Protein 5UWY (pdb70)

Solvent-accessible surface area: 14659 Å² total

Nearest PDB structures (foldseek):
  5uwy-assembly1_A-2  TM=1.002E+00  e=1.665E-60  Streptococcus pyogenes
  4gcm-assembly1_A  TM=9.876E-01  e=3.162E-42  Staphylococcus aureus subsp. aureus MW2
  7aaw-assembly1_B  TM=9.821E-01  e=4.446E-42  Bacillus cereus ATCC 14579
  5mh4-assembly1_A  TM=6.590E-01  e=1.178E-45  Lactococcus cremoris
  5m5j-assembly1_A  TM=9.315E-01  e=5.777E-32  Giardia duodenalis

Radius of gyration: 21.53 Å; Cα contacts (8 Å, |Δi|>4): 691; chains: 1; bounding box: 37×63×55 Å

Structure (mmCIF, N/CA/C/O backbone):
data_5UWY
#
_entry.id   5UWY
#
_cell.length_a   62.669
_cell.length_b   126.447
_cell.length_c   129.598
_cell.angle_alpha   90.00
_cell.angle_beta   90.00
_cell.angle_gamma   90.00
#
_symmetry.space_group_name_H-M   'C 2 2 21'
#
loop_
_entity.id
_entity.type
_entity.pdbx_description
1 polymer 'Thioredoxin reductase'
2 non-polymer 'FLAVIN-ADENINE DINUCLEOTIDE'
3 non-polymer 'PHOSPHATE ION'
4 water water
#
loop_
_atom_site.group_PDB
_atom_site.id
_atom_site.type_symbol
_atom_site.label_atom_id
_atom_site.label_alt_id
_atom_site.label_comp_id
_atom_site.label_asym_id
_atom_site.label_entity_id
_atom_site.label_seq_id
_atom_site.pdbx_PDB_ins_code
_atom_site.Cartn_x
_atom_site.Cartn_y
_atom_site.Cartn_z
_atom_site.occupancy
_atom_site.B_iso_or_equiv
_atom_site.auth_seq_id
_atom_site.auth_comp_id
_atom_site.auth_asym_id
_atom_site.auth_atom_id
_atom_site.pdbx_PDB_model_num
ATOM 1 N N . SER A 1 1 ? 6.458 -7.445 35.322 1.00 71.70 -2 SER A N 1
ATOM 2 C CA . SER A 1 1 ? 6.361 -6.757 36.605 1.00 80.28 -2 SER A CA 1
ATOM 3 C C . SER A 1 1 ? 6.667 -5.274 36.446 1.00 73.08 -2 SER A C 1
ATOM 4 O O . SER A 1 1 ? 6.092 -4.434 37.137 1.00 67.75 -2 SER A O 1
ATOM 6 N N . ASN A 1 2 ? 7.592 -4.958 35.537 1.00 69.78 -1 ASN A N 1
ATOM 7 C CA . ASN A 1 2 ? 7.836 -3.561 35.195 1.00 61.78 -1 ASN A CA 1
ATOM 8 C C . ASN A 1 2 ? 6.602 -2.936 34.552 1.00 63.51 -1 ASN A C 1
ATOM 9 O O . ASN A 1 2 ? 6.273 -1.774 34.820 1.00 58.75 -1 ASN A O 1
ATOM 14 N N . ALA A 1 3 ? 5.906 -3.695 33.701 1.00 64.30 0 ALA A N 1
ATOM 15 C CA . ALA A 1 3 ? 4.678 -3.220 33.076 1.00 58.59 0 ALA A CA 1
ATOM 16 C C . ALA A 1 3 ? 3.509 -3.218 34.039 1.00 52.90 0 ALA A C 1
ATOM 17 O O . ALA A 1 3 ? 2.491 -2.570 33.765 1.00 61.25 0 ALA A O 1
ATOM 27 N N . TYR A 1 5 ? 3.293 -3.677 38.426 1.00 37.67 2 TYR A N 1
ATOM 28 C CA . TYR A 1 5 ? 3.897 -4.069 39.687 1.00 35.38 2 TYR A CA 1
ATOM 29 C C . TYR A 1 5 ? 2.891 -4.789 40.575 1.00 39.67 2 TYR A C 1
ATOM 30 O O . TYR A 1 5 ? 1.678 -4.580 40.481 1.00 42.31 2 TYR A O 1
ATOM 39 N N . ASP A 1 6 ? 3.414 -5.650 41.451 1.00 29.86 3 ASP A N 1
ATOM 40 C CA . ASP A 1 6 ? 2.590 -6.152 42.543 1.00 39.38 3 ASP A CA 1
ATOM 41 C C . ASP A 1 6 ? 2.185 -5.013 43.466 1.00 35.14 3 ASP A C 1
ATOM 42 O O . ASP A 1 6 ? 1.027 -4.926 43.890 1.00 25.20 3 ASP A O 1
ATOM 47 N N . THR A 1 7 ? 3.122 -4.117 43.773 1.00 27.55 4 THR A N 1
ATOM 48 C CA . THR A 1 7 ? 2.847 -3.005 44.671 1.00 30.77 4 THR A CA 1
ATOM 49 C C . THR A 1 7 ? 3.650 -1.782 44.269 1.00 36.01 4 THR A C 1
ATOM 50 O O . THR A 1 7 ? 4.870 -1.864 44.058 1.00 51.86 4 THR A O 1
ATOM 54 N N . LEU A 1 8 ? 2.972 -0.644 44.197 1.00 35.76 5 LEU A N 1
ATOM 55 C CA . LEU A 1 8 ? 3.662 0.635 44.150 1.00 45.58 5 LEU A CA 1
ATOM 56 C C . LEU A 1 8 ? 3.354 1.393 45.434 1.00 45.28 5 LEU A C 1
ATOM 57 O O . LEU A 1 8 ? 2.199 1.436 45.878 1.00 34.17 5 LEU A O 1
ATOM 62 N N . ILE A 1 9 ? 4.390 1.970 46.035 1.00 29.84 6 ILE A N 1
ATOM 63 C CA . ILE A 1 9 ? 4.276 2.712 47.283 1.00 31.05 6 ILE A CA 1
ATOM 64 C C . ILE A 1 9 ? 4.602 4.170 46.999 1.00 30.66 6 ILE A C 1
ATOM 65 O O . ILE A 1 9 ? 5.710 4.496 46.550 1.00 36.21 6 ILE A O 1
ATOM 70 N N . ILE A 1 10 ? 3.632 5.044 47.254 1.00 30.29 7 ILE A N 1
ATOM 71 C CA . ILE A 1 10 ? 3.793 6.478 47.049 1.00 43.45 7 ILE A CA 1
ATOM 72 C C . ILE A 1 10 ? 4.374 7.050 48.338 1.00 42.31 7 ILE A C 1
ATOM 73 O O . ILE A 1 10 ? 3.670 7.210 49.334 1.00 33.17 7 ILE A O 1
ATOM 78 N N . GLY A 1 11 ? 5.669 7.357 48.319 1.00 38.45 8 GLY A N 1
ATOM 79 C CA . GLY A 1 11 ? 6.318 7.932 49.480 1.00 40.26 8 GLY A CA 1
ATOM 80 C C . GLY A 1 11 ? 7.427 7.068 50.041 1.00 33.78 8 GLY A C 1
ATOM 81 O O . GLY A 1 11 ? 7.307 5.839 50.070 1.00 31.67 8 GLY A O 1
ATOM 82 N N . SER A 1 12 ? 8.508 7.699 50.498 1.00 35.20 9 SER A N 1
ATOM 83 C CA . SER A 1 12 ? 9.670 7.010 51.053 1.00 34.32 9 SER A CA 1
ATOM 84 C C . SER A 1 12 ? 10.007 7.549 52.439 1.00 35.87 9 SER A C 1
ATOM 85 O O . SER A 1 12 ? 11.121 8.000 52.712 1.00 46.98 9 SER A O 1
ATOM 88 N N . GLY A 1 13 ? 9.032 7.512 53.338 1.00 36.45 10 GLY A N 1
ATOM 89 C CA . GLY A 1 13 ? 9.287 7.745 54.738 1.00 31.96 10 GLY A CA 1
ATOM 90 C C . GLY A 1 13 ? 9.462 6.424 55.455 1.00 31.72 10 GLY A C 1
ATOM 91 O O . GLY A 1 13 ? 9.652 5.378 54.826 1.00 31.39 10 GLY A O 1
ATOM 92 N N . PRO A 1 14 ? 9.404 6.441 56.790 1.00 30.43 11 PRO A N 1
ATOM 93 C CA . PRO A 1 14 ? 9.465 5.167 57.530 1.00 29.65 11 PRO A CA 1
ATOM 94 C C . PRO A 1 14 ? 8.360 4.208 57.128 1.00 28.12 11 PRO A C 1
ATOM 95 O O . PRO A 1 14 ? 8.603 3.006 56.949 1.00 43.84 11 PRO A O 1
ATOM 99 N N . ALA A 1 15 ? 7.143 4.729 56.959 1.00 27.22 12 ALA A N 1
ATOM 100 C CA . ALA A 1 15 ? 6.004 3.894 56.600 1.00 26.73 12 ALA A CA 1
ATOM 101 C C . ALA A 1 15 ? 6.210 3.240 55.241 1.00 30.82 12 ALA A C 1
ATOM 102 O O . ALA A 1 15 ? 6.185 2.008 55.115 1.00 33.07 12 ALA A O 1
ATOM 104 N N . GLY A 1 16 ? 6.419 4.058 54.207 1.00 29.34 13 GLY A N 1
ATOM 105 C CA . GLY A 1 16 ? 6.587 3.514 52.870 1.00 28.51 13 GLY A CA 1
ATOM 106 C C . GLY A 1 16 ? 7.718 2.510 52.785 1.00 28.17 13 GLY A C 1
ATOM 107 O O . GLY A 1 16 ? 7.590 1.468 52.137 1.00 28.34 13 GLY A O 1
ATOM 116 N N . THR A 1 18 ? 8.987 0.658 55.240 1.00 27.89 15 THR A N 1
ATOM 117 C CA . THR A 1 18 ? 8.662 -0.580 55.942 1.00 27.05 15 THR A CA 1
ATOM 118 C C . THR A 1 18 ? 7.709 -1.440 55.120 1.00 28.03 15 THR A C 1
ATOM 119 O O . THR A 1 18 ? 7.889 -2.662 55.023 1.00 35.25 15 THR A O 1
ATOM 123 N N . ALA A 1 19 ? 6.696 -0.816 54.514 1.00 25.18 16 ALA A N 1
ATOM 124 C CA . ALA A 1 19 ? 5.810 -1.554 53.621 1.00 24.35 16 ALA A CA 1
ATOM 125 C C . ALA A 1 19 ? 6.584 -2.164 52.460 1.00 25.37 16 ALA A C 1
ATOM 126 O O . ALA A 1 19 ? 6.297 -3.289 52.037 1.00 28.66 16 ALA A O 1
ATOM 128 N N . ALA A 1 20 ? 7.574 -1.436 51.935 1.00 26.93 17 ALA A N 1
ATOM 129 C CA . ALA A 1 20 ? 8.402 -1.979 50.862 1.00 28.25 17 ALA A CA 1
ATOM 130 C C . ALA A 1 20 ? 9.235 -3.151 51.353 1.00 31.43 17 ALA A C 1
ATOM 131 O O . ALA A 1 20 ? 9.399 -4.148 50.640 1.00 45.28 17 ALA A O 1
ATOM 133 N N . LEU A 1 21 ? 9.772 -3.044 52.568 1.00 28.90 18 LEU A N 1
ATOM 134 C CA . LEU A 1 21 ? 10.559 -4.131 53.137 1.00 29.61 18 LEU A CA 1
ATOM 135 C C . LEU A 1 21 ? 9.728 -5.401 53.255 1.00 30.14 18 LEU A C 1
ATOM 136 O O . LEU A 1 21 ? 10.126 -6.466 52.770 1.00 34.36 18 LEU A O 1
ATOM 141 N N . TYR A 1 22 ? 8.557 -5.303 53.888 1.00 34.71 19 TYR A N 1
ATOM 142 C CA . TYR A 1 22 ? 7.736 -6.492 54.087 1.00 29.71 19 TYR A CA 1
ATOM 143 C C . TYR A 1 22 ? 7.222 -7.038 52.761 1.00 25.44 19 TYR A C 1
ATOM 144 O O . TYR A 1 22 ? 7.306 -8.244 52.503 1.00 43.21 19 TYR A O 1
ATOM 153 N N . ALA A 1 23 ? 6.692 -6.162 51.905 1.00 25.09 20 ALA A N 1
ATOM 154 C CA . ALA A 1 23 ? 6.111 -6.609 50.643 1.00 24.89 20 ALA A CA 1
ATOM 155 C C . ALA A 1 23 ? 7.155 -7.277 49.758 1.00 26.59 20 ALA A C 1
ATOM 156 O O . ALA A 1 23 ? 6.915 -8.351 49.196 1.00 27.99 20 ALA A O 1
ATOM 158 N N . ALA A 1 24 ? 8.326 -6.649 49.622 1.00 29.79 21 ALA A N 1
ATOM 159 C CA . ALA A 1 24 ? 9.377 -7.220 48.787 1.00 29.92 21 ALA A CA 1
ATOM 160 C C . ALA A 1 24 ? 9.927 -8.503 49.395 1.00 36.69 21 ALA A C 1
ATOM 161 O O . ALA A 1 24 ? 10.191 -9.473 48.675 1.00 45.72 21 ALA A O 1
ATOM 163 N N . ARG A 1 25 ? 10.104 -8.526 50.719 1.00 37.94 22 ARG A N 1
ATOM 164 C CA . ARG A 1 25 ? 10.586 -9.733 51.382 1.00 30.60 22 ARG A CA 1
ATOM 165 C C . ARG A 1 25 ? 9.670 -10.921 51.117 1.00 34.79 22 ARG A C 1
ATOM 166 O O . ARG A 1 25 ? 10.129 -12.068 51.119 1.00 43.68 22 ARG A O 1
ATOM 174 N N . SER A 1 26 ? 8.383 -10.668 50.882 1.00 30.36 23 SER A N 1
ATOM 175 C CA . SER A 1 26 ? 7.432 -11.709 50.517 1.00 34.46 23 SER A CA 1
ATOM 176 C C . SER A 1 26 ? 7.488 -12.066 49.035 1.00 41.83 23 SER A C 1
ATOM 177 O O . SER A 1 26 ? 6.568 -12.730 48.543 1.00 40.90 23 SER A O 1
ATOM 180 N N . ASN A 1 27 ? 8.533 -11.632 48.326 1.00 38.78 24 ASN A N 1
ATOM 181 C CA . ASN A 1 27 ? 8.761 -11.980 46.921 1.00 50.91 24 ASN A CA 1
ATOM 182 C C . ASN A 1 27 ? 7.662 -11.406 46.025 1.00 53.87 24 ASN A C 1
ATOM 183 O O . ASN A 1 27 ? 6.988 -12.121 45.278 1.00 54.73 24 ASN A O 1
ATOM 188 N N . LEU A 1 28 ? 7.497 -10.088 46.107 1.00 52.10 25 LEU A N 1
ATOM 189 C CA . LEU A 1 28 ? 6.546 -9.366 45.276 1.00 49.26 25 LEU A CA 1
ATOM 190 C C . LEU A 1 28 ? 7.251 -8.214 44.574 1.00 55.21 25 LEU A C 1
ATOM 191 O O . LEU A 1 28 ? 8.246 -7.674 45.071 1.00 63.10 25 LEU A O 1
ATOM 196 N N . SER A 1 29 ? 6.729 -7.848 43.405 1.00 43.83 26 SER A N 1
ATOM 197 C CA . SER A 1 29 ? 7.256 -6.719 42.643 1.00 43.23 26 SER A CA 1
ATOM 198 C C . SER A 1 29 ? 6.888 -5.422 43.353 1.00 41.04 26 SER A C 1
ATOM 199 O O . SER A 1 29 ? 5.708 -5.067 43.445 1.00 39.52 26 SER A O 1
ATOM 202 N N . VAL A 1 30 ? 7.892 -4.711 43.858 1.00 35.90 27 VAL A N 1
ATOM 203 C CA . VAL A 1 30 ? 7.680 -3.526 44.679 1.00 34.91 27 VAL A CA 1
ATOM 204 C C . VAL A 1 30 ? 8.478 -2.368 44.101 1.00 42.67 27 VAL A C 1
ATOM 205 O O . VAL A 1 30 ? 9.678 -2.505 43.823 1.00 56.71 27 VAL A O 1
ATOM 209 N N . ALA A 1 31 ? 7.820 -1.225 43.934 1.00 34.01 28 ALA A N 1
ATOM 210 C CA . ALA A 1 31 ? 8.547 -0.016 43.580 1.00 42.31 28 ALA A CA 1
ATOM 211 C C . ALA A 1 31 ? 8.025 1.144 44.409 1.00 43.81 28 ALA A C 1
ATOM 212 O O . ALA A 1 31 ? 6.825 1.233 44.680 1.00 45.66 28 ALA A O 1
ATOM 214 N N . ILE A 1 32 ? 8.935 2.022 44.823 1.00 40.02 29 ILE A N 1
ATOM 215 C CA . ILE A 1 32 ? 8.584 3.231 45.561 1.00 43.55 29 ILE A CA 1
ATOM 216 C C . ILE A 1 32 ? 8.734 4.421 44.627 1.00 40.47 29 ILE A C 1
ATOM 217 O O . ILE A 1 32 ? 9.807 4.623 44.049 1.00 44.22 29 ILE A O 1
ATOM 222 N N . ILE A 1 33 ? 7.675 5.216 44.478 1.00 37.67 30 ILE A N 1
ATOM 223 C CA . ILE A 1 33 ? 7.769 6.490 43.767 1.00 53.22 30 ILE A CA 1
ATOM 224 C C . ILE A 1 33 ? 8.035 7.569 44.806 1.00 47.05 30 ILE A C 1
ATOM 225 O O . ILE A 1 33 ? 7.185 7.843 45.662 1.00 48.68 30 ILE A O 1
ATOM 230 N N . GLU A 1 34 ? 9.210 8.196 44.735 1.00 42.36 31 GLU A N 1
ATOM 231 C CA . GLU A 1 34 ? 9.592 9.205 45.712 1.00 51.07 31 GLU A CA 1
ATOM 232 C C . GLU A 1 34 ? 10.033 10.492 45.037 1.00 58.21 31 GLU A C 1
ATOM 233 O O . GLU A 1 34 ? 10.880 10.477 44.137 1.00 55.44 31 GLU A O 1
ATOM 239 N N . GLN A 1 35 ? 9.475 11.604 45.507 1.00 68.28 32 GLN A N 1
ATOM 240 C CA . GLN A 1 35 ? 9.886 12.948 45.111 1.00 83.69 32 GLN A CA 1
ATOM 241 C C . GLN A 1 35 ? 11.014 13.371 46.053 1.00 87.75 32 GLN A C 1
ATOM 242 O O . GLN A 1 35 ? 10.789 13.862 47.163 1.00 91.96 32 GLN A O 1
ATOM 248 N N . GLY A 1 36 ? 12.253 13.139 45.626 1.00 85.06 33 GLY A N 1
ATOM 249 C CA . GLY A 1 36 ? 13.402 13.604 46.383 1.00 83.05 33 GLY A CA 1
ATOM 250 C C . GLY A 1 36 ? 14.075 12.574 47.268 1.00 73.93 33 GLY A C 1
ATOM 251 O O . GLY A 1 36 ? 14.133 11.387 46.934 1.00 85.90 33 GLY A O 1
ATOM 252 N N . ALA A 1 37 ? 14.582 13.031 48.416 1.00 59.70 34 ALA A N 1
ATOM 253 C CA . ALA A 1 37 ? 15.442 12.246 49.292 1.00 61.12 34 ALA A CA 1
ATOM 254 C C . ALA A 1 37 ? 14.637 11.187 50.045 1.00 58.02 34 ALA A C 1
ATOM 255 O O . ALA A 1 37 ? 13.557 11.479 50.569 1.00 51.82 34 ALA A O 1
ATOM 257 N N . PRO A 1 38 ? 15.147 9.957 50.122 1.00 64.12 35 PRO A N 1
ATOM 258 C CA . PRO A 1 38 ? 14.483 8.918 50.923 1.00 59.69 35 PRO A CA 1
ATOM 259 C C . PRO A 1 38 ? 14.587 9.245 52.406 1.00 61.08 35 PRO A C 1
ATOM 260 O O . PRO A 1 38 ? 15.685 9.381 52.948 1.00 66.40 35 PRO A O 1
ATOM 264 N N . GLY A 1 39 ? 13.436 9.381 53.058 1.00 46.32 36 GLY A N 1
ATOM 265 C CA . GLY A 1 39 ? 13.419 9.701 54.471 1.00 46.38 36 GLY A CA 1
ATOM 266 C C . GLY A 1 39 ? 12.254 10.576 54.885 1.00 46.44 36 GLY A C 1
ATOM 267 O O . GLY A 1 39 ? 11.795 10.503 56.030 1.00 56.90 36 GLY A O 1
ATOM 268 N N . GLY A 1 40 ? 11.772 11.412 53.968 1.00 38.19 37 GLY A N 1
ATOM 269 C CA . GLY A 1 40 ? 10.624 12.252 54.274 1.00 39.75 37 GLY A CA 1
ATOM 270 C C . GLY A 1 40 ? 10.945 13.282 55.340 1.00 48.92 37 GLY A C 1
ATOM 271 O O . GLY A 1 40 ? 12.043 13.849 55.385 1.00 61.69 37 GLY A O 1
ATOM 272 N N . GLN A 1 41 ? 9.972 13.520 56.226 1.00 42.62 38 GLN A N 1
ATOM 273 C CA . GLN A 1 41 ? 10.131 14.477 57.317 1.00 48.36 38 GLN A CA 1
ATOM 274 C C . GLN A 1 41 ? 11.305 14.151 58.228 1.00 48.50 38 GLN A C 1
ATOM 275 O O . GLN A 1 41 ? 11.649 14.974 59.085 1.00 62.71 38 GLN A O 1
ATOM 289 N N . ASN A 1 43 ? 14.487 13.731 57.432 1.00 54.34 40 ASN A N 1
ATOM 290 C CA . ASN A 1 43 ? 15.703 14.413 57.012 1.00 54.61 40 ASN A CA 1
ATOM 291 C C . ASN A 1 43 ? 15.782 15.812 57.611 1.00 53.76 40 ASN A C 1
ATOM 292 O O . ASN A 1 43 ? 16.782 16.513 57.434 1.00 66.06 40 ASN A O 1
ATOM 297 N N . ASN A 1 44 ? 14.738 16.221 58.331 1.00 49.24 41 ASN A N 1
ATOM 298 C CA . ASN A 1 44 ? 14.683 17.523 58.980 1.00 58.22 41 ASN A CA 1
ATOM 299 C C . ASN A 1 44 ? 14.861 17.438 60.491 1.00 65.97 41 ASN A C 1
ATOM 300 O O . ASN A 1 44 ? 14.775 18.465 61.172 1.00 85.39 41 ASN A O 1
ATOM 305 N N . THR A 1 45 ? 15.115 16.250 61.033 1.00 53.94 42 THR A N 1
ATOM 306 C CA . THR A 1 45 ? 15.193 16.045 62.474 1.00 55.35 42 THR A CA 1
ATOM 307 C C . THR A 1 45 ? 16.644 15.862 62.898 1.00 55.02 42 THR A C 1
ATOM 308 O O . THR A 1 45 ? 17.358 15.019 62.343 1.00 51.11 42 THR A O 1
ATOM 312 N N . PHE A 1 46 ? 17.068 16.649 63.887 1.00 53.61 43 PHE A N 1
ATOM 313 C CA . PHE A 1 46 ? 18.433 16.608 64.397 1.00 64.03 43 PHE A CA 1
ATOM 314 C C . PHE A 1 46 ? 18.739 15.263 65.042 1.00 68.14 43 PHE A C 1
ATOM 315 O O . PHE A 1 46 ? 19.580 14.507 64.546 1.00 64.86 43 PHE A O 1
ATOM 323 N N . ASP A 1 47 ? 18.059 14.959 66.145 1.00 69.42 44 ASP A N 1
ATOM 324 C CA . ASP A 1 47 ? 18.297 13.747 66.914 1.00 64.15 44 ASP A CA 1
ATOM 325 C C . ASP A 1 47 ? 16.971 13.057 67.204 1.00 61.76 44 ASP A C 1
ATOM 326 O O . ASP A 1 47 ? 15.944 13.711 67.408 1.00 68.09 44 ASP A O 1
ATOM 331 N N . ILE A 1 48 ? 17.000 11.726 67.213 1.00 42.90 45 ILE A N 1
ATOM 332 C CA . ILE A 1 48 ? 15.821 10.907 67.476 1.00 41.06 45 ILE A CA 1
ATOM 333 C C . ILE A 1 48 ? 16.181 9.892 68.551 1.00 46.71 45 ILE A C 1
ATOM 334 O O . ILE A 1 48 ? 17.090 9.076 68.358 1.00 54.34 45 ILE A O 1
ATOM 339 N N . GLU A 1 49 ? 15.462 9.929 69.676 1.00 41.48 46 GLU A N 1
ATOM 340 C CA . GLU A 1 49 ? 15.762 9.048 70.799 1.00 50.17 46 GLU A CA 1
ATOM 341 C C . GLU A 1 49 ? 14.548 8.241 71.247 1.00 51.61 46 GLU A C 1
ATOM 342 O O . GLU A 1 49 ? 14.549 7.704 72.359 1.00 57.21 46 GLU A O 1
ATOM 348 N N . ASN A 1 50 ? 13.512 8.140 70.413 1.00 48.37 47 ASN A N 1
ATOM 349 C CA . ASN A 1 50 ? 12.351 7.318 70.737 1.00 43.36 47 ASN A CA 1
ATOM 350 C C . ASN A 1 50 ? 12.063 6.274 69.664 1.00 36.67 47 ASN A C 1
ATOM 351 O O . ASN A 1 50 ? 10.925 5.810 69.545 1.00 48.24 47 ASN A O 1
ATOM 356 N N . TYR A 1 51 ? 13.069 5.896 68.876 1.00 37.11 48 TYR A N 1
ATOM 357 C CA . TYR A 1 51 ? 12.945 4.741 68.003 1.00 36.18 48 TYR A CA 1
ATOM 358 C C . TYR A 1 51 ? 13.638 3.558 68.654 1.00 37.43 48 TYR A C 1
ATOM 359 O O . TYR A 1 51 ? 14.865 3.599 68.843 1.00 40.19 48 TYR A O 1
ATOM 368 N N . PRO A 1 52 ? 12.908 2.502 69.014 1.00 36.87 49 PRO A N 1
ATOM 369 C CA . PRO A 1 52 ? 13.527 1.371 69.713 1.00 38.36 49 PRO A CA 1
ATOM 370 C C . PRO A 1 52 ? 14.654 0.750 68.903 1.00 39.18 49 PRO A C 1
ATOM 371 O O . PRO A 1 52 ? 14.629 0.727 67.670 1.00 38.13 49 PRO A O 1
ATOM 375 N N . GLY A 1 53 ? 15.655 0.246 69.618 1.00 41.31 50 GLY A N 1
ATOM 376 C CA . GLY A 1 53 ? 16.839 -0.304 68.998 1.00 56.74 50 GLY A CA 1
ATOM 377 C C . GLY A 1 53 ? 17.919 0.706 68.679 1.00 57.13 50 GLY A C 1
ATOM 378 O O . GLY A 1 53 ? 18.968 0.320 68.148 1.00 53.46 50 GLY A O 1
ATOM 379 N N . TYR A 1 54 ? 17.699 1.984 68.980 1.00 51.73 51 TYR A N 1
ATOM 380 C CA . TYR A 1 54 ? 18.679 3.033 68.712 1.00 45.81 51 TYR A CA 1
ATOM 381 C C . TYR A 1 54 ? 18.617 4.037 69.851 1.00 53.03 51 TYR A C 1
ATOM 382 O O . TYR A 1 54 ? 17.609 4.735 70.008 1.00 66.30 51 TYR A O 1
ATOM 391 N N . ASP A 1 55 ? 19.686 4.100 70.648 1.00 56.92 52 ASP A N 1
ATOM 392 C CA . ASP A 1 55 ? 19.741 5.054 71.750 1.00 60.25 52 ASP A CA 1
AT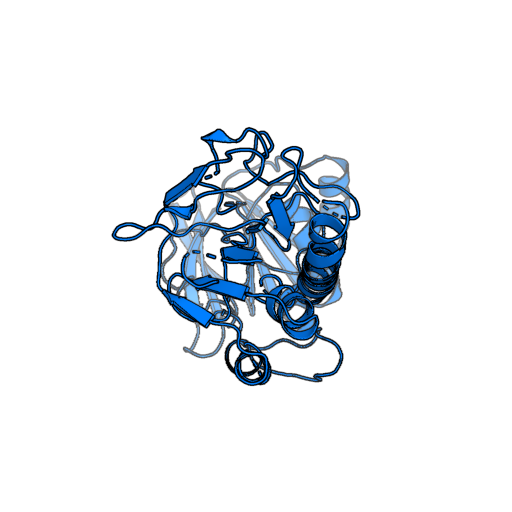OM 393 C C . ASP A 1 55 ? 19.597 6.481 71.234 1.00 54.81 52 ASP A C 1
ATOM 394 O O . ASP A 1 55 ? 18.712 7.229 71.663 1.00 56.18 52 ASP A O 1
ATOM 399 N N . HIS A 1 56 ? 20.464 6.873 70.306 1.00 58.13 53 HIS A N 1
ATOM 400 C CA . HIS A 1 56 ? 20.348 8.166 69.653 1.00 62.48 53 HIS A CA 1
ATOM 401 C C . HIS A 1 56 ? 20.855 8.030 68.227 1.00 57.74 53 HIS A C 1
ATOM 402 O O . HIS A 1 56 ? 21.814 7.301 67.967 1.00 58.63 53 HIS A O 1
ATOM 409 N N . ILE A 1 57 ? 20.193 8.730 67.308 1.00 54.60 54 ILE A N 1
ATOM 410 C CA . ILE A 1 57 ? 20.495 8.639 65.886 1.00 46.72 54 ILE A CA 1
ATOM 411 C C . ILE A 1 57 ? 19.836 9.831 65.210 1.00 51.99 54 ILE A C 1
ATOM 412 O O . ILE A 1 57 ? 18.825 10.354 65.689 1.00 53.77 54 ILE A O 1
ATOM 417 N N . SER A 1 58 ? 20.422 10.276 64.105 1.00 52.12 55 SER A N 1
ATOM 418 C CA . SER A 1 58 ? 19.898 11.419 63.374 1.00 55.65 55 SER A CA 1
ATOM 419 C C . SER A 1 58 ? 18.975 10.954 62.254 1.00 46.82 55 SER A C 1
ATOM 420 O O . SER A 1 58 ? 19.007 9.797 61.827 1.00 56.21 55 SER A O 1
ATOM 423 N N . GLY A 1 59 ? 18.142 11.880 61.786 1.00 43.97 56 GLY A N 1
ATOM 424 C CA . GLY A 1 59 ? 17.188 11.606 60.737 1.00 48.26 56 GLY A CA 1
ATOM 425 C C . GLY A 1 59 ? 17.788 10.967 59.498 1.00 55.06 56 GLY A C 1
ATOM 426 O O . GLY A 1 59 ? 17.359 9.893 59.065 1.00 53.20 56 GLY A O 1
ATOM 427 N N . PRO A 1 60 ? 18.782 11.623 58.889 1.00 52.43 57 PRO A N 1
ATOM 428 C CA . PRO A 1 60 ? 19.371 11.064 57.659 1.00 47.25 57 PRO A CA 1
ATOM 429 C C . PRO A 1 60 ? 20.002 9.690 57.825 1.00 48.94 57 PRO A C 1
ATOM 430 O O . PRO A 1 60 ? 19.785 8.818 56.972 1.00 52.73 57 PRO A O 1
ATOM 434 N N . GLU A 1 61 ? 20.783 9.459 58.885 1.00 47.78 58 GLU A N 1
ATOM 435 C CA . GLU A 1 61 ? 21.455 8.167 59.000 1.00 61.43 58 GLU A CA 1
ATOM 436 C C . GLU A 1 61 ? 20.473 7.047 59.320 1.00 62.23 58 GLU A C 1
ATOM 437 O O . GLU A 1 61 ? 20.697 5.897 58.922 1.00 71.46 58 GLU A O 1
ATOM 443 N N . LEU A 1 62 ? 19.382 7.355 60.023 1.00 57.62 59 LEU A N 1
ATOM 444 C CA . LEU A 1 62 ? 18.352 6.345 60.236 1.00 57.08 59 LEU A CA 1
ATOM 445 C C . LEU A 1 62 ? 17.565 6.092 58.956 1.00 55.41 59 LEU A C 1
ATOM 446 O O . LEU A 1 62 ? 17.192 4.949 58.665 1.00 59.30 59 LEU A O 1
ATOM 451 N N . ALA A 1 63 ? 17.309 7.148 58.180 1.00 40.95 60 ALA A N 1
ATOM 452 C CA . ALA A 1 63 ? 16.656 6.981 56.887 1.00 40.29 60 ALA A CA 1
ATOM 453 C C . ALA A 1 63 ? 17.472 6.078 55.972 1.00 55.35 60 ALA A C 1
ATOM 454 O O . ALA A 1 63 ? 16.921 5.193 55.305 1.00 58.45 60 ALA A O 1
ATOM 464 N N . LYS A 1 65 ? 19.809 3.911 56.991 1.00 44.52 62 LYS A N 1
ATOM 465 C CA . LYS A 1 65 ? 19.840 2.587 57.599 1.00 52.23 62 LYS A CA 1
ATOM 466 C C . LYS A 1 65 ? 18.535 1.833 57.384 1.00 50.26 62 LYS A C 1
ATOM 467 O O . LYS A 1 65 ? 18.515 0.603 57.503 1.00 48.60 62 LYS A O 1
ATOM 481 N N . TYR A 1 67 ? 16.862 2.414 54.390 1.00 44.41 64 TYR A N 1
ATOM 482 C CA . TYR A 1 67 ? 16.764 2.329 52.938 1.00 50.81 64 TYR A CA 1
ATOM 483 C C . TYR A 1 67 ? 17.671 1.230 52.387 1.00 53.45 64 TYR A C 1
ATOM 484 O O . TYR A 1 67 ? 17.258 0.457 51.518 1.00 48.63 64 TYR A O 1
ATOM 493 N N . GLU A 1 68 ? 18.926 1.184 52.836 1.00 50.69 65 GLU A N 1
ATOM 494 C CA . GLU A 1 68 ? 19.890 0.250 52.261 1.00 58.33 65 GLU A CA 1
ATOM 495 C C . GLU A 1 68 ? 19.451 -1.209 52.311 1.00 52.79 65 GLU A C 1
ATOM 496 O O . GLU A 1 68 ? 19.745 -1.934 51.347 1.00 58.05 65 GLU A O 1
ATOM 502 N N . PRO A 1 69 ? 18.771 -1.713 53.359 1.00 47.69 66 PRO A N 1
ATOM 503 C CA . PRO A 1 69 ? 18.318 -3.113 53.313 1.00 42.29 66 PRO A CA 1
ATOM 504 C C . PRO A 1 69 ? 17.260 -3.387 52.250 1.00 40.83 66 PRO A C 1
ATOM 505 O O . PRO A 1 69 ? 16.858 -4.540 52.066 1.00 50.44 66 PRO A O 1
ATOM 509 N N . LEU A 1 70 ? 16.798 -2.352 51.543 1.00 40.48 67 LEU A N 1
ATOM 510 C CA . LEU A 1 70 ? 15.783 -2.572 50.517 1.00 44.58 67 LEU A CA 1
ATOM 511 C C . LEU A 1 70 ? 16.392 -3.061 49.209 1.00 55.38 67 LEU A C 1
ATOM 512 O O . LEU A 1 70 ? 15.782 -3.881 48.512 1.00 60.57 67 LEU A O 1
ATOM 517 N N . GLU A 1 71 ? 17.581 -2.562 48.854 1.00 60.55 68 GLU A N 1
ATOM 518 C CA . GLU A 1 71 ? 18.230 -2.999 47.620 1.00 62.49 68 GLU A CA 1
ATOM 519 C C . GLU A 1 71 ? 18.437 -4.509 47.611 1.00 56.53 68 GLU A C 1
ATOM 520 O O . GLU A 1 71 ? 18.284 -5.160 46.571 1.00 47.17 68 GLU A O 1
ATOM 522 N N . LYS A 1 72 ? 18.770 -5.082 48.770 1.00 54.84 69 LYS A N 1
ATOM 523 C CA . LYS A 1 72 ? 18.900 -6.529 48.889 1.00 47.54 69 LYS A CA 1
ATOM 524 C C . LYS A 1 72 ? 17.623 -7.253 48.475 1.00 53.98 69 LYS A C 1
ATOM 525 O O . LYS A 1 72 ? 17.686 -8.367 47.943 1.00 56.90 69 LYS A O 1
ATOM 531 N N . PHE A 1 73 ? 16.460 -6.630 48.678 1.00 55.64 70 PHE A N 1
ATOM 532 C CA . PHE A 1 73 ? 15.171 -7.259 48.409 1.00 47.82 70 PHE A CA 1
ATOM 533 C C . PHE A 1 73 ? 14.524 -6.792 47.106 1.00 52.29 70 PHE A C 1
ATOM 534 O O . PHE A 1 73 ? 13.316 -6.984 46.922 1.00 58.11 70 PHE A O 1
ATOM 542 N N . ASN A 1 74 ? 15.292 -6.166 46.211 1.00 54.84 71 ASN A N 1
ATOM 543 C CA . ASN A 1 74 ? 14.829 -5.835 44.853 1.00 55.98 71 ASN A CA 1
ATOM 544 C C . ASN A 1 74 ? 13.734 -4.774 44.836 1.00 46.24 71 ASN A C 1
ATOM 545 O O . ASN A 1 74 ? 12.910 -4.734 43.919 1.00 40.14 71 ASN A O 1
ATOM 550 N N . VAL A 1 75 ? 13.728 -3.883 45.820 1.00 48.39 72 VAL A N 1
ATOM 551 C CA . VAL A 1 75 ? 12.803 -2.759 45.779 1.00 46.16 72 VAL A CA 1
ATOM 552 C C . VAL A 1 75 ? 13.296 -1.778 44.728 1.00 48.92 72 VAL A C 1
ATOM 553 O O . VAL A 1 75 ? 14.423 -1.279 44.812 1.00 46.51 72 VAL A O 1
ATOM 557 N N . GLU A 1 76 ? 12.473 -1.516 43.717 1.00 56.05 73 GLU A N 1
ATOM 558 C CA . GLU A 1 76 ? 12.900 -0.583 42.680 1.00 62.02 73 GLU A CA 1
ATOM 559 C C . GLU A 1 76 ? 12.492 0.836 43.068 1.00 59.12 73 GLU A C 1
ATOM 560 O O . GLU A 1 76 ? 11.325 1.094 43.389 1.00 59.32 73 GLU A O 1
ATOM 566 N N . ASN A 1 77 ? 13.466 1.750 43.077 1.00 57.61 74 ASN A N 1
ATOM 567 C CA . ASN A 1 77 ? 13.247 3.133 43.485 1.00 61.00 74 ASN A CA 1
ATOM 568 C C . ASN A 1 77 ? 13.080 3.997 42.239 1.00 73.26 74 ASN A C 1
ATOM 569 O O . ASN A 1 77 ? 13.955 4.019 41.360 1.00 78.01 74 ASN A O 1
ATOM 574 N N . ILE A 1 78 ? 11.960 4.710 42.175 1.00 68.39 75 ILE A N 1
ATOM 575 C CA . ILE A 1 78 ? 11.570 5.493 41.011 1.00 48.33 75 ILE A CA 1
ATOM 576 C C . ILE A 1 78 ? 11.331 6.925 41.460 1.00 56.34 75 ILE A C 1
ATOM 577 O O . ILE A 1 78 ? 10.499 7.171 42.342 1.00 57.51 75 ILE A O 1
ATOM 582 N N . TYR A 1 79 ? 12.064 7.865 40.869 1.00 59.73 76 TYR A N 1
ATOM 583 C CA . TYR A 1 79 ? 11.778 9.270 41.116 1.00 58.90 76 TYR A CA 1
ATOM 584 C C . TYR A 1 79 ? 10.502 9.678 40.395 1.00 59.02 76 TYR A C 1
ATOM 585 O O . TYR A 1 79 ? 10.270 9.303 39.242 1.00 63.23 76 TYR A O 1
ATOM 594 N N . GLY A 1 80 ? 9.681 10.464 41.082 1.00 57.79 77 GLY A N 1
ATOM 595 C CA . GLY A 1 80 ? 8.474 10.996 40.490 1.00 54.38 77 GLY A CA 1
ATOM 596 C C . GLY A 1 80 ? 7.625 11.753 41.487 1.00 58.94 77 GLY A C 1
ATOM 597 O O . GLY A 1 80 ? 7.734 11.535 42.696 1.00 62.23 77 GLY A O 1
ATOM 598 N N . ILE A 1 81 ? 6.783 12.656 40.996 1.00 54.84 78 ILE A N 1
ATOM 599 C CA . ILE A 1 81 ? 5.826 13.385 41.822 1.00 57.38 78 ILE A CA 1
ATOM 600 C C . ILE A 1 81 ? 4.432 12.997 41.341 1.00 51.63 78 ILE A C 1
ATOM 601 O O . ILE A 1 81 ? 4.001 13.416 40.257 1.00 56.93 78 ILE A O 1
ATOM 606 N N . VAL A 1 82 ? 3.735 12.191 42.142 1.00 57.00 79 VAL A N 1
ATOM 607 C CA . VAL A 1 82 ? 2.469 11.604 41.723 1.00 55.70 79 VAL A CA 1
ATOM 608 C C . VAL A 1 82 ? 1.400 12.687 41.675 1.00 50.93 79 VAL A C 1
ATOM 609 O O . VAL A 1 82 ? 1.174 13.408 42.655 1.00 44.44 79 VAL A O 1
ATOM 613 N N . GLN A 1 83 ? 0.742 12.812 40.525 1.00 46.96 80 GLN A N 1
ATOM 614 C CA . GLN A 1 83 ? -0.346 13.764 40.355 1.00 48.16 80 GLN A CA 1
ATOM 615 C C . GLN A 1 83 ? -1.719 13.129 40.490 1.00 46.30 80 GLN A C 1
ATOM 616 O O . GLN A 1 83 ? -2.654 13.798 40.941 1.00 49.01 80 GLN A O 1
ATOM 622 N N . LYS A 1 84 ? -1.865 11.859 40.119 1.00 44.94 81 LYS A N 1
ATOM 623 C CA . LYS A 1 84 ? -3.170 11.221 40.172 1.00 49.60 81 LYS A CA 1
ATOM 624 C C . LYS A 1 84 ? -2.971 9.714 40.290 1.00 57.86 81 LYS A C 1
ATOM 625 O O . LYS A 1 84 ? -2.027 9.152 39.725 1.00 68.64 81 LYS A O 1
ATOM 631 N N . ILE A 1 85 ? -3.853 9.069 41.054 1.00 53.26 82 ILE A N 1
ATOM 632 C CA . ILE A 1 85 ? -3.924 7.611 41.145 1.00 49.44 82 ILE A CA 1
ATOM 633 C C . ILE A 1 85 ? -5.358 7.22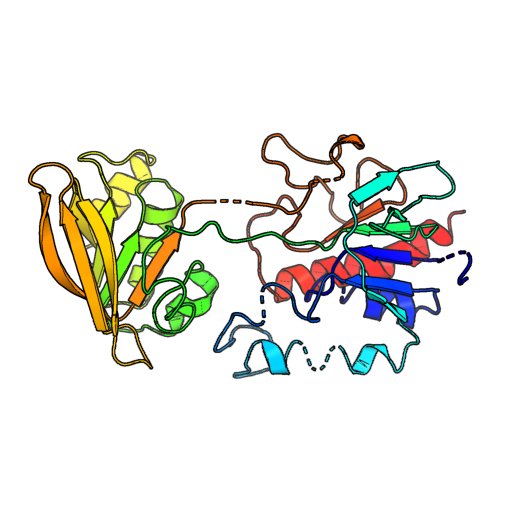0 40.820 1.00 49.20 82 ILE A C 1
ATOM 634 O O . ILE A 1 85 ? -6.283 7.626 41.530 1.00 54.19 82 ILE A O 1
ATOM 639 N N . GLU A 1 86 ? -5.557 6.456 39.752 1.00 49.37 83 GLU A N 1
ATOM 640 C CA . GLU A 1 86 ? -6.912 6.079 39.373 1.00 57.98 83 GLU A CA 1
ATOM 641 C C . GLU A 1 86 ? -7.108 4.574 39.461 1.00 51.40 83 GLU A C 1
ATOM 642 O O . GLU A 1 86 ? -6.183 3.788 39.237 1.00 50.15 83 GLU A O 1
ATOM 648 N N . ASN A 1 87 ? -8.335 4.189 39.791 1.00 51.46 84 ASN A N 1
ATOM 649 C CA . ASN A 1 87 ? -8.690 2.810 40.085 1.00 53.90 84 ASN A CA 1
ATOM 650 C C . ASN A 1 87 ? -9.413 2.191 38.894 1.00 52.99 84 ASN A C 1
ATOM 651 O O . ASN A 1 87 ? -10.239 2.842 38.244 1.00 61.10 84 ASN A O 1
ATOM 656 N N . PHE A 1 88 ? -9.090 0.927 38.607 1.00 42.72 85 PHE A N 1
ATOM 657 C CA . PHE A 1 88 ? -9.750 0.179 37.542 1.00 49.39 85 PHE A CA 1
ATOM 658 C C . PHE A 1 88 ? -10.205 -1.194 38.026 1.00 60.50 85 PHE A C 1
ATOM 659 O O . PHE A 1 88 ? -10.381 -2.105 37.211 1.00 70.10 85 PHE A O 1
ATOM 667 N N . GLY A 1 89 ? -10.384 -1.365 39.335 1.00 58.42 86 GLY A N 1
ATOM 668 C CA . GLY A 1 89 ? -10.779 -2.648 39.881 1.00 55.92 86 GLY A CA 1
ATOM 669 C C . GLY A 1 89 ? -9.626 -3.620 40.006 1.00 62.26 86 GLY A C 1
ATOM 670 O O . GLY A 1 89 ? -8.918 -3.626 41.017 1.00 68.40 86 GLY A O 1
ATOM 671 N N . ASP A 1 90 ? -9.425 -4.450 38.980 1.00 65.23 87 ASP A N 1
ATOM 672 C CA . ASP A 1 90 ? -8.321 -5.401 38.983 1.00 63.67 87 ASP A CA 1
ATOM 673 C C . ASP A 1 90 ? -6.956 -4.727 38.908 1.00 48.54 87 ASP A C 1
ATOM 674 O O . ASP A 1 90 ? -5.945 -5.401 39.131 1.00 47.67 87 ASP A O 1
ATOM 679 N N . TYR A 1 91 ? -6.893 -3.435 38.591 1.00 44.97 88 TYR A N 1
ATOM 680 C CA . TYR A 1 91 ? -5.607 -2.764 38.478 1.00 41.04 88 TYR A CA 1
ATOM 681 C C . TYR A 1 91 ? -5.782 -1.275 38.708 1.00 38.95 88 TYR A C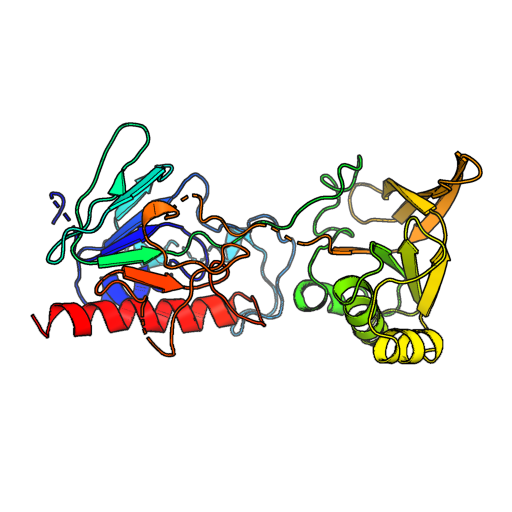 1
ATOM 682 O O . TYR A 1 91 ? -6.891 -0.747 38.640 1.00 39.42 88 TYR A O 1
ATOM 691 N N . LYS A 1 92 ? -4.669 -0.615 39.024 1.00 39.24 89 LYS A N 1
ATOM 692 C CA . LYS A 1 92 ? -4.653 0.815 39.293 1.00 42.32 89 LYS A CA 1
ATOM 693 C C . LYS A 1 92 ? -3.496 1.472 38.554 1.00 37.95 89 LYS A C 1
ATOM 694 O O . LYS A 1 92 ? -2.464 0.844 38.297 1.00 44.11 89 L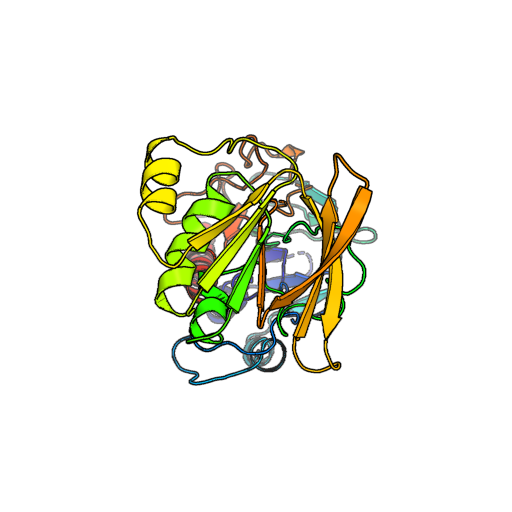YS A O 1
ATOM 700 N N A CYS A 1 93 ? -3.677 2.748 38.220 0.57 38.61 90 CYS A N 1
ATOM 701 N N B CYS A 1 93 ? -3.680 2.748 38.222 0.43 38.62 90 CYS A N 1
ATOM 702 C CA A CYS A 1 93 ? -2.672 3.537 37.523 0.57 43.59 90 CYS A CA 1
ATOM 703 C CA B CYS A 1 93 ? -2.683 3.546 37.524 0.43 43.57 90 CYS A CA 1
ATOM 704 C C A CYS A 1 93 ? -2.190 4.667 38.421 0.57 42.49 90 CYS A C 1
ATOM 705 C C B CYS A 1 93 ? -2.190 4.669 38.426 0.43 42.32 90 CYS A C 1
ATOM 706 O O A CYS A 1 93 ? -2.970 5.239 39.189 0.57 43.44 90 CYS A O 1
ATOM 707 O O B CYS A 1 93 ? -2.965 5.243 39.198 0.43 42.85 90 CYS A O 1
ATOM 712 N N . VAL A 1 94 ? -0.900 4.980 38.317 1.00 39.40 91 VAL A N 1
ATOM 713 C CA . VAL A 1 94 ? -0.262 6.047 39.076 1.00 39.74 91 VAL A CA 1
ATOM 714 C C . VAL A 1 94 ? 0.481 6.918 38.075 1.00 55.00 91 VAL A C 1
ATOM 715 O O . VAL A 1 94 ? 1.367 6.429 37.365 1.00 63.69 91 VAL A O 1
ATOM 719 N N . LEU A 1 95 ? 0.127 8.199 38.011 1.00 50.33 92 LEU A N 1
ATOM 720 C CA . LEU A 1 95 ? 0.622 9.086 36.964 1.00 54.84 92 LEU A CA 1
ATOM 721 C C . LEU A 1 95 ? 1.652 10.069 37.511 1.00 57.24 92 LEU A C 1
ATOM 722 O O . LEU A 1 95 ? 1.400 10.755 38.505 1.00 55.28 92 LEU A O 1
ATOM 727 N N . THR A 1 96 ? 2.805 10.130 36.846 1.00 69.45 93 THR A N 1
ATOM 728 C CA . THR A 1 96 ? 3.879 11.077 37.088 1.00 77.18 93 THR A CA 1
ATOM 729 C C . THR A 1 96 ? 3.594 12.363 36.306 1.00 86.96 93 THR A C 1
ATOM 730 O O . THR A 1 96 ? 2.567 12.501 35.635 1.00 81.49 93 THR A O 1
ATOM 734 N N . GLU A 1 97 ? 4.507 13.329 36.400 1.00 94.11 94 GLU A N 1
ATOM 735 C CA . GLU A 1 97 ? 4.482 14.482 35.511 1.00 92.02 94 GLU A CA 1
ATOM 736 C C . GLU A 1 97 ? 4.991 14.150 34.115 1.00 85.36 94 GLU A C 1
ATOM 737 O O . GLU A 1 97 ? 4.820 14.964 33.202 1.00 90.94 94 GLU A O 1
ATOM 739 N N . ASP A 1 98 ? 5.608 12.978 33.929 1.00 74.23 95 ASP A N 1
ATOM 740 C CA . ASP A 1 98 ? 6.116 12.575 32.625 1.00 77.00 95 ASP A CA 1
ATOM 741 C C . ASP A 1 98 ? 6.007 11.079 32.359 1.00 75.71 95 ASP A C 1
ATOM 742 O O . ASP A 1 98 ? 6.348 10.647 31.252 1.00 71.12 95 ASP A O 1
ATOM 744 N N . ALA A 1 99 ? 5.547 10.278 33.321 1.00 71.59 96 ALA A N 1
ATOM 745 C CA . ALA A 1 99 ? 5.436 8.833 33.158 1.00 72.94 96 ALA A CA 1
ATOM 746 C C . ALA A 1 99 ? 4.115 8.368 33.763 1.00 65.96 96 ALA A C 1
ATOM 747 O O . ALA A 1 99 ? 3.295 9.176 34.201 1.00 65.04 96 ALA A O 1
ATOM 749 N N . SER A 1 100 ? 3.897 7.052 33.769 1.00 55.10 97 SER A N 1
ATOM 750 C CA . SER A 1 100 ? 2.718 6.464 34.401 1.00 51.77 97 SER A CA 1
ATOM 751 C C . SER A 1 100 ? 2.896 4.956 34.542 1.00 56.85 97 SER A C 1
ATOM 752 O O . SER A 1 100 ? 3.282 4.279 33.586 1.00 54.76 97 SER A O 1
ATOM 755 N N . TYR A 1 101 ? 2.613 4.419 35.724 1.00 52.42 98 TYR A N 1
ATOM 756 C CA . TYR A 1 101 ? 2.889 3.028 36.050 1.00 52.29 98 TYR A CA 1
ATOM 757 C C . TYR A 1 101 ? 1.612 2.337 36.510 1.00 49.74 98 TYR A C 1
ATOM 758 O O . TYR A 1 101 ? 0.731 2.956 37.112 1.00 57.41 98 TYR A O 1
ATOM 767 N N . GLU A 1 102 ? 1.517 1.044 36.219 1.00 45.04 99 GLU A N 1
ATOM 768 C CA . GLU A 1 102 ? 0.370 0.235 36.610 1.00 43.10 99 GLU A CA 1
ATOM 769 C C . GLU A 1 102 ? 0.768 -0.719 37.725 1.00 35.90 99 GLU A C 1
ATOM 770 O O . GLU A 1 102 ? 1.884 -1.248 37.734 1.00 44.60 99 GLU A O 1
ATOM 775 N N . ALA A 1 103 ? -0.145 -0.932 38.669 1.00 33.47 100 ALA A N 1
ATOM 776 C CA . ALA A 1 103 ? 0.111 -1.866 39.755 1.00 31.31 100 ALA A CA 1
ATOM 777 C C . ALA A 1 103 ? -1.194 -2.506 40.186 1.00 36.26 100 ALA A C 1
ATOM 778 O O . ALA A 1 103 ? -2.280 -1.953 39.990 1.00 40.27 100 ALA A O 1
ATOM 780 N N . LYS A 1 104 ? -1.067 -3.687 40.787 1.00 27.81 101 LYS A N 1
ATOM 781 C CA . LYS A 1 104 ? -2.227 -4.353 41.360 1.00 35.90 101 LYS A CA 1
ATOM 782 C C . LYS A 1 104 ? -2.612 -3.750 42.705 1.00 38.99 101 LYS A C 1
ATOM 783 O O . LYS A 1 104 ? -3.788 -3.799 43.086 1.00 34.98 101 LYS A O 1
ATOM 789 N N . THR A 1 105 ? -1.646 -3.184 43.436 1.00 37.60 102 THR A N 1
ATOM 790 C CA . THR A 1 105 ? -1.913 -2.519 44.705 1.00 32.62 102 THR A CA 1
ATOM 791 C C . THR A 1 105 ? -1.128 -1.218 44.798 1.00 35.30 102 THR A C 1
ATOM 792 O O . THR A 1 105 ? 0.022 -1.126 44.344 1.00 39.45 102 THR A O 1
ATOM 796 N N . VAL A 1 106 ? -1.764 -0.224 45.411 1.00 34.02 103 VAL A N 1
ATOM 797 C CA . VAL A 1 106 ? -1.155 1.061 45.727 1.00 40.04 103 VAL A CA 1
ATOM 798 C C . VAL A 1 106 ? -1.156 1.218 47.242 1.00 24.14 103 VAL A C 1
ATOM 799 O O . VAL A 1 106 ? -2.191 1.022 47.888 1.00 22.99 103 VAL A O 1
ATOM 803 N N . ILE A 1 107 ? -0.000 1.551 47.808 1.00 26.89 104 ILE A N 1
ATOM 804 C CA . ILE A 1 107 ? 0.106 1.902 49.221 1.00 23.77 104 ILE A CA 1
ATOM 805 C C . ILE A 1 107 ? 0.483 3.374 49.300 1.00 25.46 104 ILE A C 1
ATOM 806 O O . ILE A 1 107 ? 1.537 3.781 48.798 1.00 38.58 104 ILE A O 1
ATOM 811 N N . ILE A 1 108 ? -0.378 4.171 49.921 1.00 25.40 105 ILE A N 1
ATOM 812 C CA . ILE A 1 108 ? -0.178 5.613 50.015 1.00 33.17 105 ILE A CA 1
ATOM 813 C C . ILE A 1 108 ? 0.568 5.914 51.309 1.00 40.54 105 ILE A C 1
ATOM 814 O O . ILE A 1 108 ? 0.063 5.652 52.406 1.00 24.55 105 ILE A O 1
ATOM 819 N N . ALA A 1 109 ? 1.776 6.460 51.177 1.00 30.83 106 ALA A N 1
ATOM 820 C CA . ALA A 1 109 ? 2.653 6.740 52.307 1.00 28.08 106 ALA A CA 1
ATOM 821 C C . ALA A 1 109 ? 3.270 8.121 52.155 1.00 28.57 106 ALA A C 1
ATOM 822 O O . ALA A 1 109 ? 4.450 8.335 52.451 1.00 34.28 106 ALA A O 1
ATOM 824 N N . THR A 1 110 ? 2.473 9.078 51.683 1.00 30.90 107 THR A N 1
ATOM 825 C CA . THR A 1 110 ? 2.966 10.418 51.396 1.00 37.29 107 THR A CA 1
ATOM 826 C C . THR A 1 110 ? 3.105 11.285 52.639 1.00 46.96 107 THR A C 1
ATOM 827 O O . THR A 1 110 ? 3.657 12.387 52.543 1.00 54.67 107 THR A O 1
ATOM 831 N N . GLY A 1 111 ? 2.616 10.826 53.788 1.00 43.20 108 GLY A N 1
ATOM 832 C CA . GLY A 1 111 ? 2.774 11.553 55.031 1.00 36.19 108 GLY A CA 1
ATOM 833 C C . GLY A 1 111 ? 2.062 12.892 55.016 1.00 41.29 108 GLY A C 1
ATOM 834 O O . GLY A 1 111 ? 1.080 13.108 54.296 1.00 51.28 108 GLY A O 1
ATOM 835 N N . ALA A 1 112 ? 2.572 13.813 55.831 1.00 41.24 109 ALA A N 1
ATOM 836 C CA . ALA A 1 112 ? 2.020 15.153 55.940 1.00 39.07 109 ALA A CA 1
ATOM 837 C C . ALA A 1 112 ? 3.166 16.155 55.983 1.00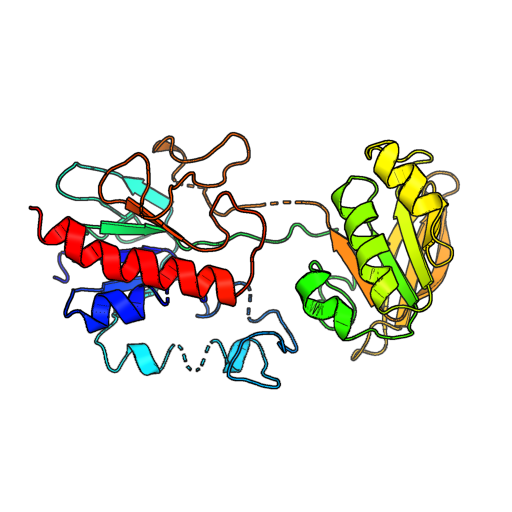 46.09 109 ALA A C 1
ATOM 838 O O . ALA A 1 112 ? 4.342 15.798 55.849 1.00 34.96 109 ALA A O 1
ATOM 840 N N . LYS A 1 113 ? 2.813 17.425 56.165 1.00 46.43 110 LYS A N 1
ATOM 841 C CA . LYS A 1 113 ? 3.795 18.492 56.294 1.00 49.02 110 LYS A CA 1
ATOM 842 C C . LYS A 1 113 ? 3.345 19.448 57.385 1.00 44.82 110 LYS A C 1
ATOM 843 O O . LYS A 1 113 ? 2.187 19.879 57.404 1.00 38.48 110 LYS A O 1
ATOM 845 N N . TYR A 1 114 ? 4.264 19.760 58.292 1.00 38.71 111 TYR A N 1
ATOM 846 C CA . TYR A 1 114 ? 4.003 20.726 59.347 1.00 41.12 111 TYR A CA 1
ATOM 847 C C . TYR A 1 114 ? 3.841 22.116 58.741 1.00 48.39 111 TYR A C 1
ATOM 848 O O . TYR A 1 114 ? 4.745 22.610 58.058 1.00 57.92 111 TYR A O 1
ATOM 857 N N . ARG A 1 115 ? 2.691 22.747 58.973 1.00 42.56 112 ARG A N 1
ATOM 858 C CA . ARG A 1 115 ? 2.535 24.134 58.558 1.00 43.31 112 ARG A CA 1
ATOM 859 C C . ARG A 1 115 ? 3.518 25.011 59.323 1.00 45.59 112 ARG A C 1
ATOM 860 O O . ARG A 1 115 ? 3.907 24.704 60.452 1.00 49.91 112 ARG A O 1
ATOM 868 N N . VAL A 1 116 ? 3.942 26.104 58.693 1.00 54.49 113 VAL A N 1
ATOM 869 C CA . VAL A 1 116 ? 4.986 26.956 59.240 1.00 51.53 113 VAL A CA 1
ATOM 870 C C . VAL A 1 116 ? 4.402 28.330 59.556 1.00 52.89 113 VAL A C 1
ATOM 871 O O . VAL A 1 116 ? 3.253 28.634 59.236 1.00 52.09 113 VAL A O 1
ATOM 875 N N . LEU A 1 117 ? 5.221 29.162 60.196 1.00 53.73 114 LEU A N 1
ATOM 876 C CA . LEU A 1 117 ? 4.786 30.469 60.671 1.00 47.69 114 LEU A CA 1
ATOM 877 C C . LEU A 1 117 ? 5.132 31.605 59.721 1.00 48.62 114 LEU A C 1
ATOM 878 O O . LEU A 1 117 ? 4.465 32.644 59.753 1.00 53.43 114 LEU A O 1
ATOM 883 N N . GLY A 1 118 ? 6.148 31.437 58.878 1.00 48.49 115 GLY A N 1
ATOM 884 C CA . GLY A 1 118 ? 6.586 32.505 58.002 1.00 53.70 115 GLY A CA 1
ATOM 885 C C . GLY A 1 118 ? 7.511 33.505 58.651 1.00 62.85 115 GLY A C 1
ATOM 886 O O . GLY A 1 118 ? 7.470 34.690 58.304 1.00 65.62 115 GLY A O 1
ATOM 887 N N . VAL A 1 119 ? 8.353 33.064 59.578 1.00 66.60 116 VAL A N 1
ATOM 888 C CA . VAL A 1 119 ? 9.179 33.956 60.385 1.00 51.05 116 VAL A CA 1
ATOM 889 C C . VAL A 1 119 ? 10.645 33.723 60.037 1.00 55.42 116 VAL A C 1
ATOM 890 O O . VAL A 1 119 ? 11.070 32.567 59.899 1.00 49.99 116 VAL A O 1
ATOM 894 N N . PRO A 1 120 ? 11.448 34.775 59.866 1.00 60.76 117 PRO A N 1
ATOM 895 C CA . PRO A 1 120 ? 12.877 34.569 59.594 1.00 55.78 117 PRO A CA 1
ATOM 896 C C . PRO A 1 120 ? 13.580 33.999 60.817 1.00 58.71 117 PRO A C 1
ATOM 897 O O . PRO A 1 120 ? 13.461 34.530 61.924 1.00 55.55 117 PRO A O 1
ATOM 901 N N . GLY A 1 121 ? 14.315 32.909 60.608 1.00 61.78 118 GLY A N 1
ATOM 902 C CA . GLY A 1 121 ? 14.982 32.198 61.673 1.00 55.77 118 GLY A CA 1
ATOM 903 C C . GLY A 1 121 ? 14.289 30.924 62.107 1.00 59.78 118 GLY A C 1
ATOM 904 O O . GLY A 1 121 ? 14.930 30.066 62.726 1.00 61.70 118 GLY A O 1
ATOM 905 N N . GLU A 1 122 ? 12.997 30.779 61.804 1.00 59.15 119 GLU A N 1
ATOM 906 C CA . GLU A 1 122 ? 12.298 29.540 62.127 1.00 54.03 119 GLU A CA 1
ATOM 907 C C . GLU A 1 122 ? 12.772 28.400 61.233 1.00 49.46 119 GLU A C 1
ATOM 908 O O . GLU A 1 122 ? 13.026 27.288 61.709 1.00 57.64 119 GLU A O 1
ATOM 914 N N . GLU A 1 123 ? 12.877 28.651 59.925 1.00 47.15 120 GLU A N 1
ATOM 915 C CA . GLU A 1 123 ? 13.520 27.679 59.047 1.00 46.63 120 GLU A CA 1
ATOM 916 C C . GLU A 1 123 ? 14.910 27.341 59.548 1.00 48.30 120 GLU A C 1
ATOM 917 O O . GLU A 1 123 ? 15.287 26.164 59.628 1.00 47.57 120 GLU A O 1
ATOM 923 N N . TYR A 1 124 ? 15.672 28.367 59.913 1.00 48.23 121 TYR A N 1
ATOM 924 C CA . TYR A 1 124 ? 17.079 28.176 60.228 1.00 52.38 121 TYR A CA 1
ATOM 925 C C . TYR A 1 124 ? 17.269 27.257 61.431 1.00 52.72 121 TYR A C 1
ATOM 926 O O . TYR A 1 124 ? 18.006 26.267 61.357 1.00 57.04 121 TYR A O 1
ATOM 935 N N . TYR A 1 125 ? 16.596 27.552 62.542 1.00 47.39 122 TYR A N 1
ATOM 936 C CA . TYR A 1 125 ? 16.788 26.808 63.779 1.00 47.04 122 TYR A CA 1
ATOM 937 C C . TYR A 1 125 ? 15.794 25.661 63.946 1.00 46.04 122 TYR A C 1
ATOM 938 O O . TYR A 1 125 ? 15.592 25.188 65.071 1.00 45.81 122 TYR A O 1
ATOM 947 N N . THR A 1 126 ? 15.180 25.201 62.857 1.00 47.58 123 THR A N 1
ATOM 948 C CA . THR A 1 126 ? 14.257 24.076 62.933 1.00 44.65 123 THR A CA 1
ATOM 949 C C . THR A 1 126 ? 14.989 22.832 63.421 1.00 62.46 123 THR A C 1
ATOM 950 O O . THR A 1 126 ? 16.061 22.489 62.912 1.00 64.50 123 THR A O 1
ATOM 954 N N . SER A 1 127 ? 14.410 22.169 64.425 1.00 65.21 124 SER A N 1
ATOM 955 C CA . SER A 1 127 ? 15.002 21.015 65.104 1.00 58.42 124 SER A CA 1
ATOM 956 C C . SER A 1 127 ? 16.335 21.357 65.765 1.00 59.17 124 SER A C 1
ATOM 957 O O . SER A 1 127 ? 17.164 20.473 66.003 1.00 48.24 124 SER A O 1
ATOM 960 N N . ARG A 1 128 ? 16.558 22.637 66.064 1.00 60.19 125 ARG A N 1
ATOM 961 C CA . ARG A 1 128 ? 17.711 23.095 66.831 1.00 58.31 125 ARG A CA 1
ATOM 962 C C . ARG A 1 128 ? 17.281 24.110 67.880 1.00 56.62 125 ARG A C 1
ATOM 963 O O . ARG A 1 128 ? 18.071 24.962 68.292 1.00 62.93 125 ARG A O 1
ATOM 971 N N . GLY A 1 129 ? 16.029 24.027 68.314 1.00 51.88 126 GLY A N 1
ATOM 972 C CA . GLY A 1 129 ? 15.435 25.030 69.171 1.00 46.38 126 GLY A CA 1
ATOM 973 C C . GLY A 1 129 ? 14.031 25.343 68.701 1.00 46.14 126 GLY A C 1
ATOM 974 O O . GLY A 1 129 ? 13.161 25.708 69.498 1.00 62.08 126 GLY A O 1
ATOM 975 N N . VAL A 1 130 ? 13.808 25.203 67.396 1.00 46.12 127 VAL A N 1
ATOM 976 C CA . VAL A 1 130 ? 12.477 25.259 66.805 1.00 48.15 127 VAL A CA 1
ATOM 977 C C . VAL A 1 130 ? 11.993 23.833 66.603 1.00 52.98 127 VAL A C 1
ATOM 978 O O . VAL A 1 130 ? 12.735 22.980 66.100 1.00 48.97 127 VAL A O 1
ATOM 982 N N . SER A 1 131 ? 10.752 23.569 66.994 1.00 52.73 128 SER A N 1
ATOM 983 C CA . SER A 1 131 ? 10.195 22.232 66.875 1.00 44.59 128 SER A CA 1
ATOM 984 C C . SER A 1 131 ? 8.692 22.343 66.692 1.00 43.15 128 SER A C 1
ATOM 985 O O . SER A 1 131 ? 8.057 23.265 67.206 1.00 44.52 128 SER A O 1
ATOM 988 N N . TYR A 1 132 ? 8.130 21.398 65.942 1.00 45.75 129 TYR A N 1
ATOM 989 C CA . TYR A 1 132 ? 6.689 21.318 65.751 1.00 45.97 129 TYR A CA 1
ATOM 990 C C . TYR A 1 132 ? 6.101 20.082 66.418 1.00 61.68 129 TYR A C 1
ATOM 991 O O . TYR A 1 132 ? 4.992 19.664 66.071 1.00 71.26 129 TYR A O 1
ATOM 1000 N N . CYS A 1 133 ? 6.821 19.495 67.378 1.00 53.97 130 CYS A N 1
ATOM 1001 C CA . CYS A 1 133 ? 6.458 18.188 67.920 1.00 45.94 130 CYS A CA 1
ATOM 1002 C C . CYS A 1 133 ? 6.974 18.092 69.353 1.00 41.68 130 CYS A C 1
ATOM 1003 O O . CYS A 1 133 ? 8.164 17.853 69.568 1.00 47.86 130 CYS A O 1
ATOM 1006 N N . ALA A 1 134 ? 6.068 18.250 70.321 1.00 41.90 131 ALA A N 1
ATOM 1007 C CA . ALA A 1 134 ? 6.465 18.179 71.723 1.00 42.27 131 ALA A CA 1
ATOM 1008 C C . ALA A 1 134 ? 6.791 16.749 72.140 1.00 41.93 131 ALA A C 1
ATOM 1009 O O . ALA A 1 134 ? 7.758 16.517 72.874 1.00 44.49 131 ALA A O 1
ATOM 1011 N N . VAL A 1 135 ? 5.988 15.778 71.694 1.00 41.48 132 VAL A N 1
ATOM 1012 C CA . VAL A 1 135 ? 6.287 14.369 71.934 1.00 42.18 132 VAL A CA 1
ATOM 1013 C C . VAL A 1 135 ? 7.639 13.994 71.349 1.00 41.11 132 VAL A C 1
ATOM 1014 O O . VAL A 1 135 ? 8.279 13.041 71.807 1.00 47.99 132 VAL A O 1
ATOM 1018 N N . CYS A 1 136 ? 8.106 14.755 70.363 1.00 47.40 133 CYS A N 1
ATOM 1019 C CA . CYS A 1 136 ? 9.295 14.424 69.591 1.00 48.74 133 CYS A CA 1
ATOM 1020 C C . CYS A 1 136 ? 10.580 14.896 70.269 1.00 48.21 133 CYS A C 1
ATOM 1021 O O . CYS A 1 136 ? 11.455 14.082 70.586 1.00 41.50 133 CYS A O 1
ATOM 1024 N N . ASP A 1 137 ? 10.707 16.205 70.499 1.00 41.81 134 ASP A N 1
ATOM 1025 C CA . ASP A 1 137 ? 11.927 16.780 71.052 1.00 42.31 134 ASP A CA 1
ATOM 1026 C C . ASP A 1 137 ? 11.724 17.426 72.418 1.00 42.83 134 ASP A C 1
ATOM 1027 O O . ASP A 1 137 ? 12.649 18.067 72.930 1.00 43.37 134 ASP A O 1
ATOM 1032 N N . GLY A 1 138 ? 10.548 17.268 73.028 1.00 42.76 135 GLY A N 1
ATOM 1033 C CA . GLY A 1 138 ? 10.298 17.899 74.314 1.00 43.36 135 GLY A CA 1
ATOM 1034 C C . GLY A 1 138 ? 11.235 17.434 75.413 1.00 43.73 135 GLY A C 1
ATOM 1035 O O . GLY A 1 138 ? 11.590 18.213 76.301 1.00 44.41 135 GLY A O 1
ATOM 1036 N N . ALA A 1 139 ? 11.654 16.172 75.367 1.00 45.79 136 ALA A N 1
ATOM 1037 C CA . ALA A 1 139 ? 12.551 15.608 76.368 1.00 43.77 136 ALA A CA 1
ATOM 1038 C C . ALA A 1 139 ? 13.994 16.086 76.226 1.00 55.22 136 ALA A C 1
ATOM 1039 O O . ALA A 1 139 ? 14.830 15.733 77.065 1.00 44.58 136 ALA A O 1
ATOM 1041 N N . PHE A 1 140 ? 14.311 16.866 75.189 1.00 57.51 137 PHE A N 1
ATOM 1042 C CA . PHE A 1 140 ? 15.656 17.403 75.023 1.00 44.53 137 PHE A CA 1
ATOM 1043 C C . PHE A 1 140 ? 15.862 18.698 75.793 1.00 57.41 137 PHE A C 1
ATOM 1044 O O . PHE A 1 140 ? 17.005 19.035 76.122 1.00 65.46 137 PHE A O 1
ATOM 1052 N N . PHE A 1 141 ? 14.788 19.419 76.088 1.00 52.08 138 PHE A N 1
ATOM 1053 C CA . PHE A 1 141 ? 14.859 20.766 76.655 1.00 56.68 138 PHE A CA 1
ATOM 1054 C C . PHE A 1 141 ? 14.486 20.758 78.133 1.00 56.75 138 PHE A C 1
ATOM 1055 O O . PHE A 1 141 ? 13.682 21.562 78.601 1.00 56.63 138 PHE A O 1
ATOM 1063 N N . ARG A 1 142 ? 15.074 19.827 78.878 1.00 55.42 139 ARG A N 1
ATOM 1064 C CA . ARG A 1 142 ? 14.775 19.689 80.297 1.00 56.71 139 ARG A CA 1
ATOM 1065 C C . ARG A 1 142 ? 15.308 20.883 81.080 1.00 62.80 139 ARG A C 1
ATOM 1066 O O . ARG A 1 142 ? 16.469 21.274 80.923 1.00 48.99 139 ARG A O 1
ATOM 1071 N N . ASP A 1 143 ? 14.448 21.463 81.922 1.00 77.15 140 ASP A N 1
ATOM 1072 C CA . ASP A 1 143 ? 14.827 22.533 82.850 1.00 81.02 140 ASP A CA 1
ATOM 1073 C C . ASP A 1 143 ? 15.301 23.785 82.116 1.00 73.14 140 ASP A C 1
ATOM 1074 O O . ASP A 1 143 ? 16.223 24.472 82.559 1.00 69.89 140 ASP A O 1
ATOM 1079 N N . GLN A 1 144 ? 14.660 24.094 80.992 1.00 74.44 141 GLN A N 1
ATOM 1080 C CA . GLN A 1 144 ? 14.943 25.304 80.235 1.00 65.44 141 GLN A CA 1
ATOM 1081 C C . GLN A 1 144 ? 13.650 26.086 80.054 1.00 57.63 141 GLN A C 1
ATOM 1082 O O . GLN A 1 144 ? 12.590 25.704 80.556 1.00 62.84 141 GLN A O 1
ATOM 1088 N N . ASP A 1 145 ? 13.733 27.198 79.334 1.00 53.45 142 ASP A N 1
ATOM 1089 C CA . ASP A 1 145 ? 12.563 28.016 79.057 1.00 62.24 142 ASP A CA 1
ATOM 1090 C C . ASP A 1 145 ? 12.140 27.835 77.607 1.00 64.86 142 ASP A C 1
ATOM 1091 O O . ASP A 1 145 ? 12.974 27.868 76.685 1.00 60.32 142 ASP A O 1
ATOM 1096 N N . LEU A 1 146 ? 10.839 27.634 77.423 1.00 65.64 143 LEU A N 1
ATOM 1097 C CA . LEU A 1 146 ? 10.259 27.253 76.151 1.00 49.37 143 LEU A CA 1
ATOM 1098 C C . LEU A 1 146 ? 9.124 28.207 75.812 1.00 49.86 143 LEU A C 1
ATOM 1099 O O . LEU A 1 146 ? 8.395 28.675 76.692 1.00 50.61 143 LEU A O 1
ATOM 1104 N N . LEU A 1 147 ? 8.991 28.492 74.522 1.00 54.17 144 LEU A N 1
ATOM 1105 C CA . LEU A 1 147 ? 7.937 29.342 73.989 1.00 60.08 144 LEU A CA 1
ATOM 1106 C C . LEU A 1 147 ? 7.028 28.490 73.116 1.00 58.82 144 LEU A C 1
ATOM 1107 O O . LEU A 1 147 ? 7.513 27.750 72.259 1.00 55.56 144 LEU A O 1
ATOM 1112 N N . VAL A 1 148 ? 5.721 28.580 73.339 1.00 48.98 145 VAL A N 1
ATOM 1113 C CA . VAL A 1 148 ? 4.733 27.835 72.566 1.00 48.09 145 VAL A CA 1
ATOM 1114 C C . VAL A 1 148 ? 3.910 28.833 71.767 1.00 48.63 145 VAL A C 1
ATOM 1115 O O . VAL A 1 148 ? 3.396 29.808 72.327 1.00 49.69 145 VAL A O 1
ATOM 1119 N N . VAL A 1 149 ? 3.785 28.604 70.464 1.00 49.03 146 VAL A N 1
ATOM 1120 C CA . VAL A 1 149 ? 3.045 29.520 69.600 1.00 48.53 146 VAL A CA 1
ATOM 1121 C C . VAL A 1 149 ? 1.677 28.926 69.289 1.00 53.92 146 VAL A C 1
ATOM 1122 O O . VAL A 1 149 ? 1.577 27.784 68.821 1.00 61.23 146 VAL A O 1
ATOM 1126 N N . GLY A 1 150 ? 0.628 29.697 69.543 1.00 48.86 147 GLY A N 1
ATOM 1127 C CA . GLY A 1 150 ? -0.734 29.288 69.261 1.00 48.60 147 GLY A CA 1
ATOM 1128 C C . GLY A 1 150 ? -1.669 29.588 70.418 1.00 49.37 147 GLY A C 1
ATOM 1129 O O . GLY A 1 150 ? -1.264 30.004 71.501 1.00 50.79 147 GLY A O 1
ATOM 1130 N N . GLY A 1 151 ? -2.953 29.351 70.158 1.00 53.07 148 GLY A N 1
ATOM 1131 C CA . GLY A 1 151 ? -3.982 29.601 71.149 1.00 50.10 148 GLY A CA 1
ATOM 1132 C C . GLY A 1 151 ? -5.154 28.641 71.086 1.00 49.53 148 GLY A C 1
ATOM 1133 O O . GLY A 1 151 ? -6.194 28.882 71.708 1.00 55.44 148 GLY A O 1
ATOM 1134 N N . GLY A 1 152 ? -5.004 27.552 70.337 1.00 48.34 149 GLY A N 1
ATOM 1135 C CA . GLY A 1 152 ? -6.019 26.523 70.261 1.00 47.78 149 GLY A CA 1
ATOM 1136 C C . GLY A 1 152 ? -5.773 25.408 71.260 1.00 52.56 149 GLY A C 1
ATOM 1137 O O . GLY A 1 152 ? -4.994 25.535 72.206 1.00 52.94 149 GLY A O 1
ATOM 1138 N N . ASP A 1 153 ? -6.467 24.289 71.038 1.00 54.56 150 ASP A N 1
ATOM 1139 C CA . ASP A 1 153 ? -6.258 23.118 71.884 1.00 53.45 150 ASP A CA 1
ATOM 1140 C C . ASP A 1 153 ? -4.827 22.609 71.769 1.00 52.83 150 ASP A C 1
ATOM 1141 O O . ASP A 1 153 ? -4.204 22.239 72.774 1.00 57.49 150 ASP A O 1
ATOM 1146 N N . SER A 1 154 ? -4.286 22.603 70.547 1.00 44.85 151 SER A N 1
ATOM 1147 C CA . SER A 1 154 ? -2.960 22.045 70.305 1.00 44.21 151 SER A CA 1
ATOM 1148 C C . SER A 1 154 ? -1.896 22.780 71.109 1.00 46.29 151 SER A C 1
ATOM 1149 O O . SER A 1 154 ? -1.065 22.157 71.781 1.00 54.38 151 SER A O 1
ATOM 1152 N N . ALA A 1 155 ? -1.912 24.113 71.055 1.00 46.56 152 ALA A N 1
ATOM 1153 C CA . ALA A 1 155 ? -0.888 24.897 71.737 1.00 46.08 152 ALA A CA 1
ATOM 1154 C C . ALA A 1 155 ? -0.968 24.715 73.247 1.00 46.53 152 ALA A C 1
ATOM 1155 O O . ALA A 1 155 ? 0.055 24.526 73.916 1.00 52.60 152 ALA A O 1
ATOM 1157 N N . VAL A 1 156 ? -2.180 24.765 73.803 1.00 46.98 153 VAL A N 1
ATOM 1158 C CA . VAL A 1 156 ? -2.335 24.663 75.252 1.00 51.51 153 VAL A CA 1
ATOM 1159 C C . VAL A 1 156 ? -1.895 23.288 75.737 1.00 53.66 153 VAL A C 1
ATOM 1160 O O . VAL A 1 156 ? -1.048 23.163 76.635 1.00 56.30 153 VAL A O 1
ATOM 1164 N N . GLU A 1 157 ? -2.456 22.231 75.141 1.00 45.97 154 GLU A N 1
ATOM 1165 C CA . GLU A 1 157 ? -2.142 20.884 75.604 1.00 49.14 154 GLU A CA 1
ATOM 1166 C C . GLU A 1 157 ? -0.670 20.554 75.395 1.00 46.04 154 GLU A C 1
ATOM 1167 O O . GLU A 1 157 ? -0.032 19.951 76.267 1.00 55.71 154 GLU A O 1
ATOM 1173 N N . GLU A 1 158 ? -0.108 20.949 74.250 1.00 47.36 155 GLU A N 1
ATOM 1174 C CA . GLU A 1 158 ? 1.318 20.731 74.031 1.00 53.26 155 GLU A CA 1
ATOM 1175 C C . GLU A 1 158 ? 2.157 21.526 75.027 1.00 51.32 155 GLU A C 1
ATOM 1176 O O . GLU A 1 158 ? 3.246 21.084 75.412 1.00 61.24 155 GLU A O 1
ATOM 1182 N N . ALA A 1 159 ? 1.653 22.674 75.485 1.00 53.04 156 ALA A N 1
ATOM 1183 C CA . ALA A 1 159 ? 2.379 23.456 76.481 1.00 50.04 156 ALA A CA 1
ATOM 1184 C C . ALA A 1 159 ? 2.409 22.743 77.828 1.00 56.09 156 ALA A C 1
ATOM 1185 O O . ALA A 1 159 ? 3.482 22.571 78.429 1.00 63.35 156 ALA A O 1
ATOM 1187 N N . ILE A 1 160 ? 1.244 22.313 78.327 1.00 55.82 157 ILE A N 1
ATOM 1188 C CA . ILE A 1 160 ? 1.273 21.665 79.635 1.00 56.18 157 ILE A CA 1
ATOM 1189 C C . ILE A 1 160 ? 1.955 20.305 79.551 1.00 50.23 157 ILE A C 1
ATOM 1190 O O . ILE A 1 160 ? 2.498 19.819 80.549 1.00 55.77 157 ILE A O 1
ATOM 1195 N N . TYR A 1 161 ? 1.972 19.677 78.374 1.00 45.54 158 TYR A N 1
ATOM 1196 C CA . TYR A 1 161 ? 2.838 18.514 78.203 1.00 44.87 158 TYR A CA 1
ATOM 1197 C C . TYR A 1 161 ? 4.302 18.916 78.316 1.00 57.12 158 TYR A C 1
ATOM 1198 O O . TYR A 1 161 ? 5.115 18.182 78.892 1.00 60.87 158 TYR A O 1
ATOM 1207 N N . LEU A 1 162 ? 4.654 20.087 77.781 1.00 55.80 159 LEU A N 1
ATOM 1208 C CA . LEU A 1 162 ? 6.025 20.567 77.878 1.00 45.63 159 LEU A CA 1
ATOM 1209 C C . LEU A 1 162 ? 6.416 20.933 79.304 1.00 52.94 159 LEU A C 1
ATOM 1210 O O . LEU A 1 162 ? 7.613 20.970 79.611 1.00 46.76 159 LEU A O 1
ATOM 1215 N N . THR A 1 163 ? 5.445 21.197 80.184 1.00 51.13 160 THR A N 1
ATOM 1216 C CA . THR A 1 163 ? 5.781 21.442 81.585 1.00 48.05 160 THR A CA 1
ATOM 1217 C C . THR A 1 163 ? 6.447 20.238 82.244 1.00 53.21 160 THR A C 1
ATOM 1218 O O . THR A 1 163 ? 7.047 20.386 83.315 1.00 66.41 160 THR A O 1
ATOM 1222 N N . GLN A 1 164 ? 6.357 19.053 81.634 1.00 50.75 161 GLN A N 1
ATOM 1223 C CA . GLN A 1 164 ? 6.983 17.861 82.193 1.00 46.74 161 GLN A CA 1
ATOM 1224 C C . GLN A 1 164 ? 8.502 17.873 82.079 1.00 52.28 161 GLN A C 1
ATOM 1225 O O . GLN A 1 164 ? 9.154 17.012 82.679 1.00 48.36 161 GLN A O 1
ATOM 1231 N N . PHE A 1 165 ? 9.074 18.807 81.329 1.00 56.37 162 PHE A N 1
ATOM 1232 C CA . PHE A 1 165 ? 10.523 18.918 81.200 1.00 46.86 162 PHE A CA 1
ATOM 1233 C C . PHE A 1 165 ? 11.038 20.314 81.505 1.00 51.54 162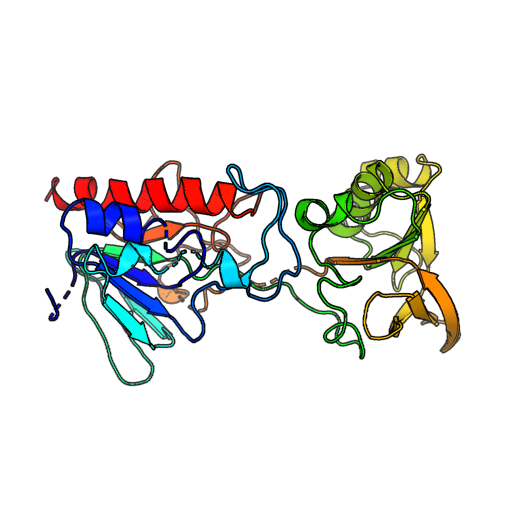 PHE A C 1
ATOM 1234 O O . PHE A 1 165 ? 12.053 20.452 82.191 1.00 53.65 162 PHE A O 1
ATOM 1242 N N . ALA A 1 166 ? 10.366 21.351 81.016 1.00 50.51 163 ALA A N 1
ATOM 1243 C CA . ALA A 1 166 ? 10.875 22.708 81.110 1.00 48.84 163 ALA A CA 1
ATOM 1244 C C . ALA A 1 166 ? 10.640 23.290 82.500 1.00 60.99 163 ALA A C 1
ATOM 1245 O O . ALA A 1 166 ? 9.780 22.836 83.261 1.00 68.35 163 ALA A O 1
ATOM 1247 N N . LYS A 1 167 ? 11.431 24.314 82.826 1.00 54.31 164 LYS A N 1
ATOM 1248 C CA . LYS A 1 167 ? 11.212 25.062 84.057 1.00 56.56 164 LYS A CA 1
ATOM 1249 C C . LYS A 1 167 ? 10.062 26.047 83.917 1.00 65.61 164 LYS A C 1
ATOM 1250 O O . LYS A 1 167 ? 9.337 26.292 84.887 1.00 72.20 164 LYS A O 1
ATOM 1252 N N . LYS A 1 168 ? 9.880 26.614 82.727 1.00 67.62 165 LYS A N 1
ATOM 1253 C CA . LYS A 1 168 ? 8.780 27.527 82.467 1.00 69.38 165 LYS A CA 1
ATOM 1254 C C . LYS A 1 168 ? 8.368 27.393 81.009 1.00 71.55 165 LYS A C 1
ATOM 1255 O O . LYS A 1 168 ? 9.201 27.139 80.134 1.00 66.94 165 LYS A O 1
ATOM 1257 N N . VAL A 1 169 ? 7.071 27.557 80.760 1.00 66.58 166 VAL A N 1
ATOM 1258 C CA . VAL A 1 169 ? 6.516 27.565 79.411 1.00 56.57 166 VAL A CA 1
ATOM 1259 C C . VAL A 1 169 ? 5.622 28.791 79.289 1.00 54.93 166 VAL A C 1
ATOM 1260 O O . VAL A 1 169 ? 4.652 28.931 80.041 1.00 57.76 166 VAL A O 1
ATOM 1264 N N . THR A 1 170 ? 5.960 29.685 78.369 1.00 54.71 167 THR A N 1
ATOM 1265 C CA . THR A 1 170 ? 5.130 30.834 78.047 1.00 58.66 167 THR A CA 1
ATOM 1266 C C . THR A 1 170 ? 4.575 30.626 76.649 1.00 56.52 167 THR A C 1
ATOM 1267 O O . THR A 1 170 ? 5.299 30.182 75.753 1.00 51.41 167 THR A O 1
ATOM 1271 N N . VAL A 1 171 ? 3.293 30.919 76.446 1.00 60.64 168 VAL A N 1
ATOM 1272 C CA . VAL A 1 171 ? 2.708 30.794 75.115 1.00 57.03 168 VAL A CA 1
ATOM 1273 C C . VAL A 1 171 ? 2.425 32.192 74.586 1.00 56.05 168 VAL A C 1
ATOM 1274 O O . VAL A 1 171 ? 1.974 33.071 75.330 1.00 54.56 168 VAL A O 1
ATOM 1278 N N . VAL A 1 172 ? 2.710 32.390 73.331 1.00 54.99 169 VAL A N 1
ATOM 1279 C CA . VAL A 1 172 ? 2.332 33.599 72.618 1.00 53.51 169 VAL A CA 1
ATOM 1280 C C . VAL A 1 172 ? 1.015 33.348 71.909 1.00 60.91 169 VAL A C 1
ATOM 1281 O O . VAL A 1 172 ? 0.709 32.226 71.497 1.00 59.22 169 VAL A O 1
ATOM 1285 N N . HIS A 1 173 ? 0.220 34.401 71.774 1.00 59.65 170 HIS A N 1
ATOM 1286 C CA . HIS A 1 173 ? -0.959 34.350 70.928 1.00 66.07 170 HIS A CA 1
ATOM 1287 C C . HIS A 1 173 ? -1.355 35.770 70.554 1.00 77.22 170 HIS A C 1
ATOM 1288 O O . HIS A 1 173 ? -1.242 36.689 71.366 1.00 87.10 170 HIS A O 1
ATOM 1295 N N . ARG A 1 174 ? -1.809 35.943 69.313 1.00 74.69 171 ARG A N 1
ATOM 1296 C CA . ARG A 1 174 ? -2.134 37.248 68.742 1.00 77.84 171 ARG A CA 1
ATOM 1297 C C . ARG A 1 174 ? -3.476 37.806 69.220 1.00 80.58 171 ARG A C 1
ATOM 1298 O O . ARG A 1 174 ? -4.021 38.709 68.571 1.00 95.16 171 ARG A O 1
ATOM 1306 N N . ARG A 1 175 ? -4.026 37.300 70.322 1.00 69.32 172 ARG A N 1
ATOM 1307 C CA . ARG A 1 175 ? -5.309 37.768 70.822 1.00 70.89 172 ARG A CA 1
ATOM 1308 C C . ARG A 1 175 ? -5.284 37.801 72.344 1.00 76.96 172 ARG A C 1
ATOM 1309 O O . ARG A 1 175 ? -4.342 37.328 72.983 1.00 68.62 172 ARG A O 1
ATOM 1317 N N . ASP A 1 176 ? -6.341 38.372 72.923 1.00 95.56 173 ASP A N 1
ATOM 1318 C CA . ASP A 1 176 ? -6.462 38.486 74.370 1.00 99.89 173 ASP A CA 1
ATOM 1319 C C . ASP A 1 176 ? -7.239 37.337 74.999 1.00 91.96 173 ASP A C 1
ATOM 1320 O O . ASP A 1 176 ? -7.291 37.249 76.231 1.00 95.84 173 ASP A O 1
ATOM 1325 N N . GLN A 1 177 ? -7.840 36.465 74.194 1.00 81.44 174 GLN A N 1
ATOM 1326 C CA . GLN A 1 177 ? -8.556 35.305 74.698 1.00 76.05 174 GLN A CA 1
ATOM 1327 C C . GLN A 1 177 ? -8.039 34.051 74.009 1.00 72.17 174 GLN A C 1
ATOM 1328 O O . GLN A 1 177 ? -7.494 34.101 72.903 1.00 81.23 174 GLN A O 1
ATOM 1334 N N . LEU A 1 178 ? -8.218 32.919 74.679 1.00 57.30 175 LEU A N 1
ATOM 1335 C CA . LEU A 1 178 ? -7.911 31.625 74.092 1.00 54.74 175 LEU A CA 1
ATOM 1336 C C . LEU A 1 178 ? -9.155 31.060 73.421 1.00 57.62 175 LEU A C 1
ATOM 1337 O O . LEU A 1 178 ? -10.274 31.241 73.910 1.00 68.01 175 LEU A O 1
ATOM 1342 N N . ARG A 1 179 ? -8.956 30.384 72.293 1.00 52.95 176 ARG A N 1
ATOM 1343 C CA . ARG A 1 179 ? -10.045 29.704 71.604 1.00 56.32 176 ARG A CA 1
ATOM 1344 C C . ARG A 1 179 ? -10.142 28.234 71.984 1.00 51.08 176 ARG A C 1
ATOM 1345 O O . ARG A 1 179 ? -10.923 27.497 71.375 1.00 60.28 176 ARG A O 1
ATOM 1353 N N . ALA A 1 180 ? -9.373 27.797 72.977 1.00 50.84 177 ALA A N 1
ATOM 1354 C CA . ALA A 1 180 ? -9.380 26.408 73.400 1.00 60.09 177 ALA A CA 1
ATOM 1355 C C . ALA A 1 180 ? -10.574 26.125 74.310 1.00 64.09 177 ALA A C 1
ATOM 1356 O O . ALA A 1 180 ? -11.321 27.023 74.707 1.00 63.39 177 ALA A O 1
ATOM 1358 N N . GLN A 1 181 ? -10.751 24.846 74.631 1.00 63.67 178 GLN A N 1
ATOM 1359 C CA . GLN A 1 181 ? -11.780 24.444 75.577 1.00 64.03 178 GLN A CA 1
ATOM 1360 C C . GLN A 1 181 ? -11.515 25.074 76.940 1.00 77.35 178 GLN A C 1
ATOM 1361 O O . GLN A 1 181 ? -10.366 25.274 77.345 1.00 87.88 178 GLN A O 1
ATOM 1367 N N . LYS A 1 182 ? -12.598 25.393 77.653 1.00 78.00 179 LYS A N 1
ATOM 1368 C CA . LYS A 1 182 ? -12.450 26.029 78.959 1.00 75.58 179 LYS A CA 1
ATOM 1369 C C . LYS A 1 182 ? -11.803 25.093 79.971 1.00 69.67 179 LYS A C 1
ATOM 1370 O O . LYS A 1 182 ? -11.176 25.558 80.930 1.00 69.73 179 LYS A O 1
ATOM 1372 N N . ILE A 1 183 ? -11.942 23.780 79.777 1.00 64.81 180 ILE A N 1
ATOM 1373 C CA . ILE A 1 183 ? -11.324 22.821 80.688 1.00 67.46 180 ILE A CA 1
ATOM 1374 C C . ILE A 1 183 ? -9.804 22.892 80.585 1.00 73.64 180 ILE A C 1
ATOM 1375 O O . ILE A 1 183 ? -9.095 22.921 81.600 1.00 74.38 180 ILE A O 1
ATOM 1380 N N . LEU A 1 184 ? -9.282 22.938 79.357 1.00 64.55 181 LEU A N 1
ATOM 1381 C CA . LEU A 1 184 ? -7.838 23.032 79.176 1.00 50.44 181 LEU A CA 1
ATOM 1382 C C . LEU A 1 184 ? -7.324 24.428 79.490 1.00 60.67 181 LEU A C 1
ATOM 1383 O O . LEU A 1 184 ? -6.176 24.579 79.923 1.00 71.12 181 LEU A O 1
ATOM 1388 N N . GLN A 1 185 ? -8.143 25.458 79.267 1.00 65.23 182 GLN A N 1
ATOM 1389 C CA . GLN A 1 185 ? -7.774 26.797 79.714 1.00 64.95 182 GLN A CA 1
ATOM 1390 C C . GLN A 1 185 ? -7.585 26.824 81.225 1.00 69.32 182 GLN A C 1
ATOM 1391 O O . GLN A 1 185 ? -6.554 27.286 81.726 1.00 73.67 182 GLN A O 1
ATOM 1397 N N . ASP A 1 186 ? -8.572 26.313 81.966 1.00 69.72 183 ASP A N 1
ATOM 1398 C CA . ASP A 1 186 ? -8.456 26.246 83.419 1.00 73.21 183 ASP A CA 1
ATOM 1399 C C . ASP A 1 186 ? -7.254 25.409 83.838 1.00 71.44 183 ASP A C 1
ATOM 1400 O O . ASP A 1 186 ? -6.519 25.782 84.761 1.00 75.78 183 ASP A O 1
ATOM 1405 N N . ARG A 1 187 ? -7.037 24.275 83.166 1.00 63.82 184 ARG A N 1
ATOM 1406 C CA . ARG A 1 187 ? -5.893 23.426 83.488 1.00 64.81 184 ARG A CA 1
ATOM 1407 C C . ARG A 1 187 ? -4.578 24.167 83.276 1.00 61.26 184 ARG A C 1
ATOM 1408 O O . ARG A 1 187 ? -3.622 23.985 84.041 1.00 55.10 184 ARG A O 1
ATOM 1416 N N . ALA A 1 188 ? -4.511 25.010 82.245 1.00 60.94 185 ALA A N 1
ATOM 1417 C CA . ALA A 1 188 ? -3.296 25.776 81.994 1.00 60.53 185 ALA A CA 1
ATOM 1418 C C . ALA A 1 188 ? -3.108 26.860 83.047 1.00 69.38 185 ALA A C 1
ATOM 1419 O O . ALA A 1 188 ? -2.047 26.952 83.672 1.00 80.46 185 ALA A O 1
ATOM 1421 N N . PHE A 1 189 ? -4.138 27.684 83.268 1.00 71.29 186 PHE A N 1
ATOM 1422 C CA . PHE A 1 189 ? -4.046 28.723 84.290 1.00 76.37 186 PHE A CA 1
ATOM 1423 C C . PHE A 1 189 ? -3.697 28.138 85.654 1.00 70.79 186 PHE A C 1
ATOM 1424 O O . PHE A 1 189 ? -3.088 28.823 86.485 1.00 71.58 186 PHE A O 1
ATOM 1432 N N . ALA A 1 190 ? -4.057 26.873 85.895 1.00 65.03 187 ALA A N 1
ATOM 1433 C CA . ALA A 1 190 ? -3.779 26.243 87.181 1.00 57.69 187 ALA A CA 1
ATOM 1434 C C . ALA A 1 190 ? -2.323 25.813 87.320 1.00 65.83 187 ALA A C 1
ATOM 1435 O O . ALA A 1 190 ? -1.791 25.809 88.436 1.00 68.66 187 ALA A O 1
ATOM 1437 N N . ASN A 1 191 ? -1.664 25.453 86.221 1.00 73.71 188 ASN A N 1
ATOM 1438 C CA . ASN A 1 191 ? -0.280 25.003 86.298 1.00 73.18 188 ASN A CA 1
ATOM 1439 C C . ASN A 1 191 ? 0.645 26.189 86.553 1.00 71.45 188 ASN A C 1
ATOM 1440 O O . ASN A 1 191 ? 0.514 27.246 85.931 1.00 64.63 188 ASN A O 1
ATOM 1445 N N . ASP A 1 192 ? 1.592 26.002 87.476 1.00 82.03 189 ASP A N 1
ATOM 1446 C CA . ASP A 1 192 ? 2.485 27.092 87.856 1.00 88.83 189 ASP A CA 1
ATOM 1447 C C . ASP A 1 192 ? 3.463 27.431 86.740 1.00 89.81 189 ASP A C 1
ATOM 1448 O O . ASP A 1 192 ? 3.779 28.606 86.520 1.00 99.15 189 ASP A O 1
ATOM 1453 N N . LYS A 1 193 ? 3.956 26.420 86.027 1.00 77.94 190 LYS A N 1
ATOM 1454 C CA . LYS A 1 193 ? 5.078 26.584 85.111 1.00 73.97 190 LYS A CA 1
ATOM 1455 C C . LYS A 1 193 ? 4.686 27.178 83.768 1.00 67.05 190 LYS A C 1
ATOM 1456 O O . LYS A 1 193 ? 5.545 27.291 82.888 1.00 67.71 190 LYS A O 1
ATOM 1462 N N . VAL A 1 194 ? 3.431 27.557 83.571 1.00 55.99 191 VAL A N 1
ATOM 1463 C CA . VAL A 1 194 ? 2.993 28.133 82.309 1.00 57.42 191 VAL A CA 1
ATOM 1464 C C . VAL A 1 194 ? 2.463 29.539 82.569 1.00 61.49 191 VAL A C 1
ATOM 1465 O O . VAL A 1 194 ? 1.694 29.763 83.513 1.00 63.03 191 VAL A O 1
ATOM 1469 N N . ASP A 1 195 ? 2.954 30.494 81.781 1.00 73.53 192 ASP A N 1
ATOM 1470 C CA . ASP A 1 195 ? 2.400 31.835 81.678 1.00 84.13 192 ASP A CA 1
ATOM 1471 C C . ASP A 1 195 ? 2.295 32.190 80.199 1.00 85.27 192 ASP A C 1
ATOM 1472 O O . ASP A 1 195 ? 2.820 31.489 79.325 1.00 83.01 192 ASP A O 1
ATOM 1477 N N . PHE A 1 196 ? 1.599 33.288 79.915 1.00 86.51 193 PHE A N 1
ATOM 1478 C CA . PHE A 1 196 ? 1.190 33.607 78.557 1.00 85.84 193 PHE A CA 1
ATOM 1479 C C . PHE A 1 196 ? 1.389 35.091 78.267 1.00 79.34 193 PHE A C 1
ATOM 1480 O O . PHE A 1 196 ? 1.366 35.936 79.167 1.00 83.75 193 PHE A O 1
ATOM 1488 N N . ILE A 1 197 ? 1.619 35.388 76.990 1.00 70.80 194 ILE A N 1
ATOM 1489 C CA . ILE A 1 197 ? 1.834 36.736 76.480 1.00 62.61 194 ILE A CA 1
ATOM 1490 C C . ILE A 1 197 ? 0.749 36.993 75.440 1.00 69.02 194 ILE A C 1
ATOM 1491 O O . ILE A 1 197 ? 0.758 36.382 74.363 1.00 83.82 194 ILE A O 1
ATOM 1496 N N . TRP A 1 198 ? -0.182 37.886 75.755 1.00 73.53 195 TRP A N 1
ATOM 1497 C CA . TRP A 1 198 ? -1.362 38.080 74.926 1.00 75.96 195 TRP A CA 1
ATOM 1498 C C . TRP A 1 198 ? -1.159 39.218 73.930 1.00 85.77 195 TRP A C 1
ATOM 1499 O O . TRP A 1 198 ? -0.331 40.113 74.126 1.00 84.17 195 TRP A O 1
ATOM 1510 N N . ASP A 1 199 ? -1.934 39.161 72.842 1.00 98.01 196 ASP A N 1
ATOM 1511 C CA . ASP A 1 199 ? -1.939 40.195 71.803 1.00 99.73 196 ASP A CA 1
ATOM 1512 C C . ASP A 1 199 ? -0.543 40.399 71.215 1.00 92.25 196 ASP A C 1
ATOM 1513 O O . ASP A 1 199 ? -0.080 41.527 71.032 1.00 92.71 196 ASP A O 1
ATOM 1518 N N . SER A 1 200 ? 0.129 39.290 70.910 1.00 82.04 197 SER A N 1
ATOM 1519 C CA . SER A 1 200 ? 1.505 39.341 70.441 1.00 64.89 197 SER A CA 1
ATOM 1520 C C . SER A 1 200 ? 1.733 38.284 69.370 1.00 57.63 197 SER A C 1
ATOM 1521 O O . SER A 1 200 ? 1.027 37.276 69.298 1.00 65.35 197 SER A O 1
ATOM 1524 N N . VAL A 1 201 ? 2.743 38.532 68.540 1.00 57.55 198 VAL A N 1
ATOM 1525 C CA . VAL A 1 201 ? 3.118 37.651 67.442 1.00 61.37 198 VAL A CA 1
ATOM 1526 C C . VAL A 1 201 ? 4.632 37.498 67.456 1.00 62.10 198 VAL A C 1
ATOM 1527 O O . VAL A 1 201 ? 5.357 38.459 67.738 1.00 75.01 198 VAL A O 1
ATOM 1531 N N . VAL A 1 202 ? 5.110 36.282 67.180 1.00 54.39 199 VAL A N 1
ATOM 1532 C CA . VAL A 1 202 ? 6.542 36.068 67.021 1.00 54.11 199 VAL A CA 1
ATOM 1533 C C . VAL A 1 202 ? 7.041 36.882 65.836 1.00 54.74 199 VAL A C 1
ATOM 1534 O O . VAL A 1 202 ? 6.521 36.770 64.718 1.00 54.36 199 VAL A O 1
ATOM 1538 N N . LYS A 1 203 ? 8.048 37.719 66.080 1.00 55.80 200 LYS A N 1
ATOM 1539 C CA . LYS A 1 203 ? 8.642 38.500 65.003 1.00 62.97 200 LYS A CA 1
ATOM 1540 C C . LYS A 1 203 ? 9.836 37.784 64.383 1.00 59.50 200 LYS A C 1
ATOM 1541 O O . LYS A 1 203 ? 9.888 37.617 63.159 1.00 55.25 200 LYS A O 1
ATOM 1543 N N . GLU A 1 204 ? 10.797 37.346 65.198 1.00 59.53 201 GLU A N 1
ATOM 1544 C CA . GLU A 1 204 ? 11.946 36.669 64.604 1.00 54.70 201 GLU A CA 1
ATOM 1545 C C . GLU A 1 204 ? 12.638 35.793 65.638 1.00 59.05 201 GLU A C 1
ATOM 1546 O O . GLU A 1 204 ? 12.722 36.160 66.807 1.00 60.24 201 GLU A O 1
ATOM 1548 N N . ILE A 1 205 ? 13.149 34.647 65.196 1.00 52.88 202 ILE A N 1
ATOM 1549 C CA . ILE A 1 205 ? 13.841 33.706 66.070 1.00 52.25 202 ILE A CA 1
ATOM 1550 C C . ILE A 1 205 ? 15.342 33.874 65.882 1.00 59.76 202 ILE A C 1
ATOM 1551 O O . ILE A 1 205 ? 15.836 33.893 64.748 1.00 69.25 202 ILE A O 1
ATOM 1556 N N . GLN A 1 206 ? 16.067 33.989 66.995 1.00 55.20 203 GLN A N 1
ATOM 1557 C CA . GLN A 1 206 ? 17.494 34.277 66.987 1.00 55.04 203 GLN A CA 1
ATOM 1558 C C . GLN A 1 206 ? 18.242 33.316 67.900 1.00 53.62 203 GLN A C 1
ATOM 1559 O O . GLN A 1 206 ? 17.729 32.886 68.939 1.00 60.95 203 GLN A O 1
ATOM 1565 N N . GLY A 1 207 ? 19.464 33.002 67.509 1.00 59.99 204 GLY A N 1
ATOM 1566 C CA . GLY A 1 207 ? 20.319 32.127 68.285 1.00 59.40 204 GLY A CA 1
ATOM 1567 C C . GLY A 1 207 ? 21.770 32.330 67.918 1.00 59.85 204 GLY A C 1
ATOM 1568 O O . GLY A 1 207 ? 22.166 33.398 67.431 1.00 60.93 204 GLY A O 1
ATOM 1569 N N . ASN A 1 208 ? 22.577 31.297 68.147 1.00 59.94 205 ASN A N 1
ATOM 1570 C CA . ASN A 1 208 ? 24.017 31.343 67.924 1.00 59.39 205 ASN A CA 1
ATOM 1571 C C . ASN A 1 208 ? 24.443 30.351 66.846 1.00 58.47 205 ASN A C 1
ATOM 1572 O O . ASN A 1 208 ? 25.527 29.772 66.920 1.00 58.19 205 ASN A O 1
ATOM 1577 N N . ASP A 1 209 ? 23.586 30.139 65.847 1.00 58.01 206 ASP A N 1
ATOM 1578 C CA . ASP A 1 209 ? 23.755 29.189 64.747 1.00 60.15 206 ASP A CA 1
ATOM 1579 C C . ASP A 1 209 ? 23.727 27.741 65.219 1.00 73.20 206 ASP A C 1
ATOM 1580 O O . ASP A 1 209 ? 23.728 26.830 64.383 1.00 76.89 206 ASP A O 1
ATOM 1585 N N . ILE A 1 210 ? 23.697 27.497 66.529 1.00 79.31 207 ILE A N 1
ATOM 1586 C CA . ILE A 1 210 ? 23.632 26.152 67.099 1.00 68.94 207 ILE A CA 1
ATOM 1587 C C . ILE A 1 210 ? 22.263 25.906 67.739 1.00 67.05 207 ILE A C 1
ATOM 1588 O O . ILE A 1 210 ? 21.513 25.034 67.308 1.00 66.94 207 ILE A O 1
ATOM 1593 N N . LYS A 1 211 ? 21.922 26.687 68.763 1.00 67.56 208 LYS A N 1
ATOM 1594 C CA . LYS A 1 211 ? 20.666 26.568 69.483 1.00 66.53 208 LYS A CA 1
ATOM 1595 C C . LYS A 1 211 ? 19.865 27.851 69.321 1.00 55.63 208 LYS A C 1
ATOM 1596 O O . LYS A 1 211 ? 20.384 28.885 68.887 1.00 58.64 208 LYS A O 1
ATOM 1600 N N . VAL A 1 212 ? 18.592 27.775 69.689 1.00 55.41 209 VAL A N 1
ATOM 1601 C CA . VAL A 1 212 ? 17.782 28.975 69.836 1.00 56.32 209 VAL A CA 1
ATOM 1602 C C . VAL A 1 212 ? 18.121 29.619 71.171 1.00 57.73 209 VAL A C 1
ATOM 1603 O O . VAL A 1 212 ? 18.127 28.953 72.214 1.00 66.85 209 VAL A O 1
ATOM 1607 N N . SER A 1 213 ? 18.432 30.912 71.141 1.00 58.36 210 SER A N 1
ATOM 1608 C CA . SER A 1 213 ? 18.761 31.644 72.353 1.00 59.33 210 SER A CA 1
ATOM 1609 C C . SER A 1 213 ? 17.725 32.686 72.735 1.00 64.45 210 SER A C 1
ATOM 1610 O O . SER A 1 213 ? 17.546 32.946 73.926 1.00 68.98 210 SER A O 1
ATOM 1613 N N . ASN A 1 214 ? 17.029 33.279 71.766 1.00 63.35 211 ASN A N 1
ATOM 1614 C CA . ASN A 1 214 ? 16.074 34.334 72.078 1.00 67.77 211 ASN A CA 1
ATOM 1615 C C . ASN A 1 214 ? 15.121 34.508 70.906 1.00 67.25 211 ASN A C 1
ATOM 1616 O O . ASN A 1 214 ? 15.379 34.037 69.797 1.00 66.82 211 ASN A O 1
ATOM 1621 N N . VAL A 1 215 ? 14.004 35.183 71.174 1.00 71.17 212 VAL A N 1
ATOM 1622 C CA . VAL A 1 215 ? 12.985 35.460 70.167 1.00 69.25 212 VAL A CA 1
ATOM 1623 C C . VAL A 1 215 ? 12.511 36.898 70.340 1.00 69.91 212 VAL A C 1
ATOM 1624 O O . VAL A 1 215 ? 12.282 37.358 71.466 1.00 76.51 212 VAL A O 1
ATOM 1628 N N . LEU A 1 216 ? 12.387 37.612 69.222 1.00 63.76 213 LEU A N 1
ATOM 1629 C CA . LEU A 1 216 ? 11.778 38.936 69.190 1.00 65.11 213 LEU A CA 1
ATOM 1630 C C . LEU A 1 216 ? 10.277 38.781 68.997 1.00 65.72 213 LEU A C 1
ATOM 1631 O O . LEU A 1 216 ? 9.834 38.204 67.988 1.00 72.75 213 LEU A O 1
ATOM 1636 N N . ILE A 1 217 ? 9.512 39.323 69.947 1.00 65.61 214 ILE A N 1
ATOM 1637 C CA . ILE A 1 217 ? 8.055 39.240 69.977 1.00 65.14 214 ILE A CA 1
ATOM 1638 C C . ILE A 1 217 ? 7.493 40.640 69.763 1.00 73.09 214 ILE A C 1
ATOM 1639 O O . ILE A 1 217 ? 7.848 41.581 70.487 1.00 84.75 214 ILE A O 1
ATOM 1644 N N . GLU A 1 218 ? 6.617 40.775 68.770 1.00 66.49 215 GLU A N 1
ATOM 1645 C CA . GLU A 1 218 ? 5.932 42.024 68.474 1.00 74.18 215 GLU A CA 1
ATOM 1646 C C . GLU A 1 218 ? 4.511 41.975 69.018 1.00 75.06 215 GLU A C 1
ATOM 1647 O O . GLU A 1 218 ? 3.861 40.926 68.988 1.00 70.76 215 GLU A O 1
ATOM 1653 N N . ASN A 1 219 ? 4.035 43.112 69.516 1.00 83.80 216 ASN A N 1
ATOM 1654 C CA . ASN A 1 219 ? 2.670 43.225 70.008 1.00 86.37 216 ASN A CA 1
ATOM 1655 C C . ASN A 1 219 ? 1.785 43.748 68.884 1.00 92.61 216 ASN A C 1
ATOM 1656 O O . ASN A 1 219 ? 2.104 44.761 68.257 1.00 93.24 216 ASN A O 1
ATOM 1661 N N . VAL A 1 220 ? 0.671 43.055 68.636 1.00 94.39 217 VAL A N 1
ATOM 1662 C CA . VAL A 1 220 ? -0.204 43.442 67.534 1.00 97.29 217 VAL A CA 1
ATOM 1663 C C . VAL A 1 220 ? -0.897 44.768 67.819 1.00 104.30 217 VAL A C 1
ATOM 1664 O O . VAL A 1 220 ? -1.210 45.522 66.891 1.00 104.43 217 VAL A O 1
ATOM 1668 N N . LYS A 1 221 ? -1.149 45.080 69.091 1.00 105.86 218 LYS A N 1
ATOM 1669 C CA . LYS A 1 221 ? -1.870 46.305 69.426 1.00 105.97 218 LYS A CA 1
ATOM 1670 C C . LYS A 1 221 ? -0.948 47.521 69.396 1.00 96.84 218 LYS A C 1
ATOM 1671 O O . LYS A 1 221 ? -1.211 48.495 68.683 1.00 93.46 218 LYS A O 1
ATOM 1673 N N . THR A 1 222 ? 0.142 47.483 70.167 1.00 88.40 219 THR A N 1
ATOM 1674 C CA . THR A 1 222 ? 1.047 48.627 70.217 1.00 86.01 219 THR A CA 1
ATOM 1675 C C . THR A 1 222 ? 1.949 48.685 68.990 1.00 92.52 219 THR A C 1
ATOM 1676 O O . THR A 1 222 ? 2.120 49.754 68.393 1.00 102.31 219 THR A O 1
ATOM 1680 N N . GLY A 1 223 ? 2.531 47.554 68.600 1.00 92.14 220 GLY A N 1
ATOM 1681 C CA . GLY A 1 223 ? 3.478 47.513 67.508 1.00 88.98 220 GLY A CA 1
ATOM 1682 C C . GLY A 1 223 ? 4.931 47.492 67.927 1.00 87.34 220 GLY A C 1
ATOM 1683 O O . GLY A 1 223 ? 5.806 47.397 67.057 1.00 89.95 220 GLY A O 1
ATOM 1684 N N . GLN A 1 224 ? 5.213 47.571 69.224 1.00 82.99 221 GLN A N 1
ATOM 1685 C CA . GLN A 1 224 ? 6.577 47.586 69.730 1.00 83.05 221 GLN A CA 1
ATOM 1686 C C . GLN A 1 224 ? 7.099 46.167 69.915 1.00 82.69 221 GLN A C 1
ATOM 1687 O O . GLN A 1 224 ? 6.357 45.250 70.277 1.00 75.95 221 GLN A O 1
ATOM 1689 N N . VAL A 1 225 ? 8.393 45.998 69.669 1.00 86.31 222 VAL A N 1
ATOM 1690 C CA . VAL A 1 225 ? 9.054 44.699 69.739 1.00 81.82 222 VAL A CA 1
ATOM 1691 C C . VAL A 1 225 ? 9.829 44.604 71.042 1.00 82.97 222 VAL A C 1
ATOM 1692 O O . VAL A 1 225 ? 10.503 45.558 71.449 1.00 91.18 222 VAL A O 1
ATOM 1696 N N . THR A 1 226 ? 9.745 43.450 71.698 1.00 75.45 223 THR A N 1
ATOM 1697 C CA . THR A 1 226 ? 10.561 43.173 72.869 1.00 82.44 223 THR A CA 1
ATOM 1698 C C . THR A 1 226 ? 11.145 41.769 72.736 1.00 79.25 223 THR A C 1
ATOM 1699 O O . THR A 1 226 ? 10.467 40.839 72.282 1.00 84.64 223 THR A O 1
ATOM 1703 N N . ASP A 1 227 ? 12.421 41.636 73.101 1.00 72.80 224 ASP A N 1
ATOM 1704 C CA . ASP A 1 227 ? 13.165 40.381 73.008 1.00 70.80 224 ASP A CA 1
ATOM 1705 C C . ASP A 1 227 ? 12.990 39.603 74.310 1.00 71.27 224 ASP A C 1
ATOM 1706 O O . ASP A 1 227 ? 12.958 40.184 75.396 1.00 72.09 224 ASP A O 1
ATOM 1711 N N . HIS A 1 228 ? 12.842 38.287 74.191 1.00 72.87 225 HIS A N 1
ATOM 1712 C CA . HIS A 1 228 ? 12.745 37.399 75.340 1.00 70.13 225 HIS A CA 1
ATOM 1713 C C . HIS A 1 228 ? 13.689 36.218 75.137 1.00 63.76 225 HIS A C 1
ATOM 1714 O O . HIS A 1 228 ? 13.945 35.795 74.007 1.00 63.06 225 HIS A O 1
ATOM 1721 N N . ALA A 1 229 ? 14.238 35.710 76.239 1.00 63.63 226 ALA A N 1
ATOM 1722 C CA . ALA A 1 229 ? 15.224 34.634 76.204 1.00 68.86 226 ALA A CA 1
ATOM 1723 C C . ALA A 1 229 ? 14.523 33.286 76.338 1.00 66.82 226 ALA A C 1
ATOM 1724 O O . ALA A 1 229 ? 13.848 33.025 77.343 1.00 61.31 226 ALA A O 1
ATOM 1726 N N . PHE A 1 230 ? 14.698 32.424 75.338 1.00 64.41 227 PHE A N 1
ATOM 1727 C CA . PHE A 1 230 ? 14.077 31.106 75.335 1.00 65.33 227 PHE A CA 1
ATOM 1728 C C . PHE A 1 230 ? 15.060 30.066 74.827 1.00 61.99 227 PHE A C 1
ATOM 1729 O O . PHE A 1 230 ? 15.709 30.265 73.796 1.00 65.65 227 PHE A O 1
ATOM 1737 N N . GLY A 1 231 ? 15.161 28.956 75.561 1.00 59.72 228 GLY A N 1
ATOM 1738 C CA . GLY A 1 231 ? 15.950 27.834 75.092 1.00 56.31 228 GLY A CA 1
ATOM 1739 C C . GLY A 1 231 ? 15.291 27.097 73.947 1.00 69.05 228 GLY A C 1
ATOM 1740 O O . GLY A 1 231 ? 15.980 26.540 73.087 1.00 54.75 228 GLY A O 1
ATOM 1741 N N . GLY A 1 232 ? 13.959 27.079 73.913 1.00 69.61 229 GLY A N 1
ATOM 1742 C CA . GLY A 1 232 ? 13.275 26.411 72.820 1.00 55.64 229 GLY A CA 1
ATOM 1743 C C . GLY A 1 232 ? 12.023 27.134 72.382 1.00 54.65 229 GLY A C 1
ATOM 1744 O O . GLY A 1 232 ? 11.450 27.942 73.119 1.00 55.42 229 GLY A O 1
ATOM 1745 N N . VAL A 1 233 ? 11.609 26.835 71.156 1.00 54.13 230 VAL A N 1
ATOM 1746 C CA . VAL A 1 233 ? 10.317 27.264 70.644 1.00 58.43 230 VAL A CA 1
ATOM 1747 C C . VAL A 1 233 ? 9.632 26.062 70.001 1.00 53.39 230 VAL A C 1
ATOM 1748 O O . VAL A 1 233 ? 10.273 25.272 69.292 1.00 52.43 230 VAL A O 1
ATOM 1752 N N . PHE A 1 234 ? 8.357 25.875 70.338 1.00 64.96 231 PHE A N 1
ATOM 1753 C CA . PHE A 1 234 ? 7.498 24.847 69.778 1.00 52.06 231 PHE A CA 1
ATOM 1754 C C . PHE A 1 234 ? 6.266 25.513 69.181 1.00 52.36 231 PHE A C 1
ATOM 1755 O O . PHE A 1 234 ? 5.574 26.291 69.853 1.00 53.04 231 PHE A O 1
ATOM 1763 N N . ILE A 1 235 ? 6.047 25.250 67.898 1.00 51.92 232 ILE A N 1
ATOM 1764 C CA . ILE A 1 235 ? 4.987 25.857 67.114 1.00 52.18 232 ILE A CA 1
ATOM 1765 C C . ILE A 1 235 ? 4.092 24.751 66.599 1.00 65.02 232 ILE A C 1
ATOM 1766 O O . ILE A 1 235 ? 4.568 23.767 66.019 1.00 70.97 232 ILE A O 1
ATOM 1771 N N . TYR A 1 236 ? 2.800 24.913 66.816 1.00 67.52 233 TYR A N 1
ATOM 1772 C CA . TYR A 1 236 ? 1.800 24.095 66.151 1.00 76.15 233 TYR A CA 1
ATOM 1773 C C . TYR A 1 236 ? 0.747 25.004 65.542 1.00 78.46 233 TYR A C 1
ATOM 1774 O O . TYR A 1 236 ? 0.053 25.723 66.266 1.00 75.75 233 TYR A O 1
ATOM 1783 N N . VAL A 1 237 ? 0.650 24.995 64.213 1.00 75.95 234 VAL A N 1
ATOM 1784 C CA . VAL A 1 237 ? -0.326 25.798 63.497 1.00 71.66 234 VAL A CA 1
ATOM 1785 C C . VAL A 1 237 ? -1.269 24.960 62.656 1.00 65.00 234 VAL A C 1
ATOM 1786 O O . VAL A 1 237 ? -2.038 25.513 61.877 1.00 70.73 234 VAL A O 1
ATOM 1790 N N . GLY A 1 238 ? -1.245 23.641 62.806 1.00 59.66 235 GLY A N 1
ATOM 1791 C CA . GLY A 1 238 ? -1.912 22.726 61.909 1.00 54.45 235 GLY A CA 1
ATOM 1792 C C . GLY A 1 238 ? -0.919 21.949 61.059 1.00 52.23 235 GLY A C 1
ATOM 1793 O O . GLY A 1 238 ? 0.282 22.220 61.044 1.00 57.76 235 GLY A O 1
ATOM 1802 N N . ASN A 1 240 ? -0.693 19.761 56.987 1.00 60.89 237 ASN A N 1
ATOM 1803 C CA . ASN A 1 240 ? -1.252 19.524 55.664 1.00 67.75 237 ASN A CA 1
ATOM 1804 C C . ASN A 1 240 ? -0.936 18.104 55.214 1.00 65.31 237 ASN A C 1
ATOM 1805 O O . ASN A 1 240 ? 0.224 17.795 54.905 1.00 68.65 237 ASN A O 1
ATOM 1810 N N . PRO A 1 241 ? -1.914 17.201 55.192 1.00 49.35 238 PRO A N 1
ATOM 1811 C CA . PRO A 1 241 ? -1.681 15.887 54.585 1.00 45.54 238 PRO A CA 1
ATOM 1812 C C . PRO A 1 241 ? -1.471 16.029 53.089 1.00 45.72 238 PRO A C 1
ATOM 1813 O O . PRO A 1 241 ? -2.115 16.847 52.428 1.00 46.34 238 PRO A O 1
ATOM 1817 N N . VAL A 1 242 ? -0.542 15.238 52.558 1.00 45.41 239 VAL A N 1
ATOM 1818 C CA . VAL A 1 242 ? -0.254 15.249 51.126 1.00 45.60 239 VAL A CA 1
ATOM 1819 C C . VAL A 1 242 ? -1.254 14.295 50.480 1.00 45.26 239 VAL A C 1
ATOM 1820 O O . VAL A 1 242 ? -0.999 13.101 50.322 1.00 44.80 239 VAL A O 1
ATOM 1824 N N . THR A 1 243 ? -2.415 14.833 50.102 1.00 45.56 240 THR A N 1
ATOM 1825 C CA . THR A 1 243 ? -3.474 14.033 49.497 1.00 56.19 240 THR A CA 1
ATOM 1826 C C . THR A 1 243 ? -4.059 14.722 48.270 1.00 61.96 240 THR A C 1
ATOM 1827 O O . THR A 1 243 ? -5.225 14.506 47.926 1.00 66.86 240 THR A O 1
ATOM 1831 N N . GLY A 1 244 ? -3.262 15.554 47.598 1.00 51.22 241 GLY A N 1
ATOM 1832 C CA . GLY A 1 244 ? -3.735 16.181 46.379 1.00 50.77 241 GLY A CA 1
ATOM 1833 C C . GLY A 1 244 ? -3.954 15.195 45.251 1.00 51.35 241 GLY A C 1
ATOM 1834 O O . GLY A 1 244 ? -4.791 15.426 44.374 1.00 57.48 241 GLY A O 1
ATOM 1843 N N . VAL A 1 246 ? -5.190 12.188 45.395 1.00 39.29 243 VAL A N 1
ATOM 1844 C CA . VAL A 1 246 ? -6.257 11.225 45.655 1.00 37.59 243 VAL A CA 1
ATOM 1845 C C . VAL A 1 246 ? -7.566 11.953 45.928 1.00 53.98 243 VAL A C 1
ATOM 1846 O O . VAL A 1 246 ? -8.472 11.402 46.563 1.00 49.47 243 VAL A O 1
ATOM 1850 N N . LYS A 1 247 ? -7.674 13.196 45.451 1.00 58.59 244 LYS A N 1
ATOM 1851 C CA . LYS A 1 247 ? -8.915 13.943 45.627 1.00 53.43 244 LYS A CA 1
ATOM 1852 C C . LYS A 1 247 ? -10.079 13.262 44.920 1.00 52.60 244 LYS A C 1
ATOM 1853 O O . LYS A 1 247 ? -11.218 13.323 45.398 1.00 49.05 244 LYS A O 1
ATOM 1855 N N . ASP A 1 248 ? -9.808 12.593 43.797 1.00 63.57 245 ASP A N 1
ATOM 1856 C CA . ASP A 1 248 ? -10.850 11.984 42.979 1.00 74.75 245 ASP A CA 1
ATOM 1857 C C . ASP A 1 248 ? -11.460 10.741 43.613 1.00 69.22 245 ASP A C 1
ATOM 1858 O O . ASP A 1 248 ? -12.515 10.291 43.154 1.00 67.11 245 ASP A O 1
ATOM 1863 N N . LEU A 1 249 ? -10.839 10.187 44.652 1.00 63.35 246 LEU A N 1
ATOM 1864 C CA . LEU A 1 249 ? -11.137 8.831 45.091 1.00 54.32 246 LEU A CA 1
ATOM 1865 C C . LEU A 1 249 ? -12.066 8.763 46.296 1.00 58.81 246 LEU A C 1
ATOM 1866 O O . LEU A 1 249 ? -12.518 7.666 46.639 1.00 57.66 246 LEU A O 1
ATOM 1871 N N . GLU A 1 250 ? -12.358 9.896 46.940 1.00 65.87 247 GLU A N 1
ATOM 1872 C CA . GLU A 1 250 ? -13.277 9.949 48.081 1.00 65.34 247 GLU A CA 1
ATOM 1873 C C . GLU A 1 250 ? -12.829 9.022 49.209 1.00 57.83 247 GLU A C 1
ATOM 1874 O O . GLU A 1 250 ? -13.643 8.372 49.869 1.00 61.16 247 GLU A O 1
ATOM 1880 N N . ILE A 1 251 ? -11.515 8.959 49.433 1.00 49.04 248 ILE A N 1
ATOM 1881 C CA . ILE A 1 251 ? -10.954 8.176 50.524 1.00 39.40 248 ILE A CA 1
ATOM 1882 C C . ILE A 1 251 ? -10.478 9.052 51.669 1.00 33.78 248 ILE A C 1
ATOM 1883 O O . ILE A 1 251 ? -10.018 8.530 52.695 1.00 31.64 248 ILE A O 1
ATOM 1888 N N . THR A 1 252 ? -10.584 10.367 51.529 1.00 37.70 249 THR A N 1
ATOM 1889 C CA . THR A 1 252 ? -10.139 11.320 52.531 1.00 37.99 249 THR A CA 1
ATOM 1890 C C . THR A 1 252 ? -11.321 11.811 53.360 1.00 40.73 249 THR A C 1
ATOM 1891 O O . THR A 1 252 ? -12.487 11.622 53.006 1.00 42.41 249 THR A O 1
ATOM 1895 N N . ASP A 1 253 ? -11.002 12.451 54.481 1.00 46.56 250 ASP A N 1
ATOM 1896 C CA . ASP A 1 253 ? -12.009 13.095 55.308 1.00 53.20 250 ASP A CA 1
ATOM 1897 C C . ASP A 1 253 ? -12.112 14.568 54.909 1.00 63.20 250 ASP A C 1
ATOM 1898 O O . ASP A 1 253 ? -11.533 15.004 53.910 1.00 67.55 250 ASP A O 1
ATOM 1903 N N . SER A 1 254 ? -12.857 15.352 55.692 1.00 61.66 251 SER A N 1
ATOM 1904 C CA . SER A 1 254 ? -13.037 16.763 55.365 1.00 68.67 251 SER A CA 1
ATOM 1905 C C . SER A 1 254 ? -11.708 17.510 55.387 1.00 68.85 251 SER A C 1
ATOM 1906 O O . SER A 1 254 ? -11.470 18.393 54.554 1.00 67.65 251 SER A O 1
ATOM 1909 N N . GLU A 1 255 ? -10.826 17.165 56.326 1.00 63.19 252 GLU A N 1
ATOM 1910 C CA . GLU A 1 255 ? -9.515 17.795 56.405 1.00 66.98 252 GLU A CA 1
ATOM 1911 C C . GLU A 1 255 ? -8.488 17.159 55.477 1.00 53.47 252 GLU A C 1
ATOM 1912 O O . GLU A 1 255 ? -7.357 17.653 55.401 1.00 51.97 252 GLU A O 1
ATOM 1918 N N . GLY A 1 256 ? -8.841 16.080 54.785 1.00 51.96 253 GLY A N 1
ATOM 1919 C CA . GLY A 1 256 ? -7.987 15.518 53.761 1.00 46.22 253 GLY A CA 1
ATOM 1920 C C . GLY A 1 256 ? -7.132 14.338 54.166 1.00 48.90 253 GLY A C 1
ATOM 1921 O O . GLY A 1 256 ? -6.286 13.915 53.372 1.00 43.71 253 GLY A O 1
ATOM 1922 N N . TRP A 1 257 ? -7.315 13.797 55.366 1.00 46.48 254 TRP A N 1
ATOM 1923 C CA . TRP A 1 257 ? -6.578 12.616 55.793 1.00 38.15 254 TRP A CA 1
ATOM 1924 C C . TRP A 1 257 ? -7.294 11.362 55.310 1.00 35.92 254 TRP A C 1
ATOM 1925 O O . TRP A 1 257 ? -8.526 11.297 55.310 1.00 39.25 254 TRP A O 1
ATOM 1936 N N . ILE A 1 258 ? -6.514 10.369 54.895 1.00 26.18 255 ILE A N 1
ATOM 1937 C CA . ILE A 1 258 ? -7.076 9.145 54.335 1.00 25.25 255 ILE A CA 1
ATOM 1938 C C . ILE A 1 258 ? -7.679 8.304 55.450 1.00 29.73 255 ILE A C 1
ATOM 1939 O O . ILE A 1 258 ? -7.092 8.155 56.530 1.00 23.24 255 ILE A O 1
ATOM 1944 N N . ILE A 1 259 ? -8.861 7.750 55.188 1.00 24.96 256 ILE A N 1
ATOM 1945 C CA . ILE A 1 259 ? -9.559 6.899 56.143 1.00 27.25 256 ILE A CA 1
ATOM 1946 C C . ILE A 1 259 ? -9.205 5.445 55.860 1.00 37.67 256 ILE A C 1
ATOM 1947 O O . ILE A 1 259 ? -9.359 4.967 54.730 1.00 53.36 256 ILE A O 1
ATOM 1952 N N . THR A 1 260 ? -8.718 4.742 56.881 1.00 21.95 257 THR A N 1
ATOM 1953 C CA . THR A 1 260 ? -8.458 3.310 56.801 1.00 20.95 257 THR A CA 1
ATOM 1954 C C . THR A 1 260 ? -9.043 2.633 58.033 1.00 27.57 257 THR A C 1
ATOM 1955 O O . THR A 1 260 ? -9.609 3.283 58.917 1.00 46.75 257 THR A O 1
ATOM 1959 N N . ASP A 1 261 ? -8.883 1.313 58.096 1.00 30.07 258 ASP A N 1
ATOM 1960 C CA . ASP A 1 261 ? -9.307 0.501 59.220 1.00 21.53 258 ASP A CA 1
ATOM 1961 C C . ASP A 1 261 ? -8.085 -0.149 59.871 1.00 29.29 258 ASP A C 1
ATOM 1962 O O . ASP A 1 261 ? -6.941 0.263 59.627 1.00 18.97 258 ASP A O 1
ATOM 1967 N N . ASP A 1 262 ? -8.331 -1.178 60.688 1.00 35.41 259 ASP A N 1
ATOM 1968 C CA . ASP A 1 262 ? -7.253 -1.912 61.343 1.00 22.91 259 ASP A CA 1
ATOM 1969 C C . ASP A 1 262 ? -6.197 -2.386 60.355 1.00 23.94 259 ASP A C 1
ATOM 1970 O O . ASP A 1 262 ? -5.010 -2.450 60.692 1.00 20.05 259 ASP A O 1
ATOM 1975 N N . HIS A 1 263 ? -6.609 -2.723 59.135 1.00 23.88 260 HIS A N 1
ATOM 1976 C CA . HIS A 1 263 ? -5.750 -3.394 58.171 1.00 29.08 260 HIS A CA 1
ATOM 1977 C C . HIS A 1 263 ? -5.137 -2.448 57.153 1.00 31.20 260 HIS A C 1
ATOM 1978 O O . HIS A 1 263 ? -4.638 -2.912 56.123 1.00 28.30 260 HIS A O 1
ATOM 1993 N N . ARG A 1 265 ? -6.377 -0.732 55.028 1.00 31.61 262 ARG A N 1
ATOM 1994 C CA . ARG A 1 265 ? -7.034 -0.738 53.728 1.00 42.35 262 ARG A CA 1
ATOM 1995 C C . ARG A 1 265 ? -8.106 0.344 53.650 1.00 28.81 262 ARG A C 1
ATOM 1996 O O . ARG A 1 265 ? -8.747 0.699 54.643 1.00 21.44 262 ARG A O 1
ATOM 2004 N N . THR A 1 266 ? -8.282 0.863 52.442 1.00 35.45 263 T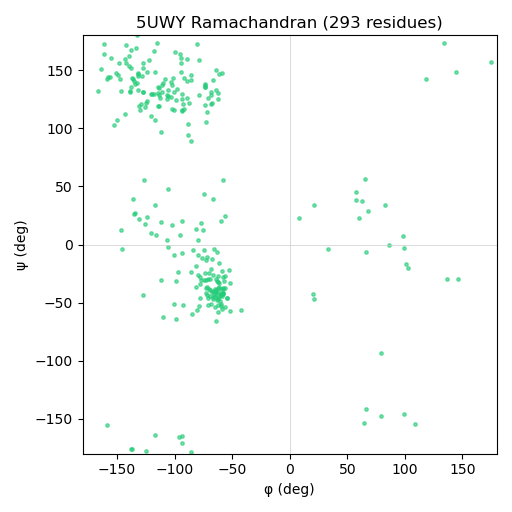HR A N 1
ATOM 2005 C CA . THR A 1 266 ? -9.136 1.990 52.109 1.00 29.61 263 THR A CA 1
ATOM 2006 C C . THR A 1 266 ? -10.505 1.482 51.640 1.00 27.01 263 THR A C 1
ATOM 2007 O O . THR A 1 266 ? -10.687 0.297 51.356 1.00 46.52 263 THR A O 1
ATOM 2011 N N . SER A 1 267 ? -11.495 2.383 51.615 1.00 29.09 264 SER A N 1
ATOM 2012 C CA . SER A 1 267 ? -12.781 2.066 51.002 1.00 29.16 264 SER A CA 1
ATOM 2013 C C . SER A 1 267 ? -12.639 1.552 49.569 1.00 42.07 264 SER A C 1
ATOM 2014 O O . SER A 1 267 ? -13.548 0.880 49.075 1.00 49.66 264 SER A O 1
ATOM 2017 N N . ILE A 1 268 ? -11.532 1.858 48.907 1.00 29.50 265 ILE A N 1
ATOM 2018 C CA . ILE A 1 268 ? -11.260 1.337 47.557 1.00 37.12 265 ILE A CA 1
ATOM 2019 C C . ILE A 1 268 ? -10.429 0.062 47.714 1.00 38.81 265 ILE A C 1
ATOM 2020 O O . ILE A 1 268 ? -9.293 0.128 48.190 1.00 49.44 265 ILE A O 1
ATOM 2025 N N . PRO A 1 269 ? -10.959 -1.097 47.310 1.00 43.63 266 PRO A N 1
ATOM 2026 C CA . PRO A 1 269 ? -10.187 -2.341 47.466 1.00 38.97 266 PRO A CA 1
ATOM 2027 C C . PRO A 1 269 ? -8.918 -2.314 46.628 1.00 37.25 266 PRO A C 1
ATOM 2028 O O . PRO A 1 269 ? -8.933 -1.946 45.451 1.00 41.27 266 PRO A O 1
ATOM 2032 N N . GLY A 1 270 ? -7.806 -2.705 47.253 1.00 36.35 267 GLY A N 1
ATOM 2033 C CA . GLY A 1 270 ? -6.519 -2.767 46.599 1.00 35.87 267 GLY A CA 1
ATOM 2034 C C . GLY A 1 270 ? -5.603 -1.594 46.890 1.00 33.04 267 GLY A C 1
ATOM 2035 O O . GLY A 1 270 ? -4.396 -1.688 46.637 1.00 36.18 267 GLY A O 1
ATOM 2036 N N . ILE A 1 271 ? -6.141 -0.494 47.408 1.00 27.42 268 ILE A N 1
ATOM 2037 C CA . ILE A 1 271 ? -5.360 0.688 47.744 1.00 30.66 268 ILE A CA 1
ATOM 2038 C C . ILE A 1 271 ? -5.324 0.820 49.260 1.00 29.93 268 ILE A C 1
ATOM 2039 O O . ILE A 1 271 ? -6.360 0.712 49.925 1.00 26.77 268 ILE A O 1
ATOM 2044 N N . PHE A 1 272 ? -4.128 1.027 49.802 1.00 23.89 269 PHE A N 1
ATOM 2045 C CA . PHE A 1 272 ? -3.903 1.146 51.231 1.00 19.95 269 PHE A CA 1
ATOM 2046 C C . PHE A 1 272 ? -3.247 2.487 51.534 1.00 23.08 269 PHE A C 1
ATOM 2047 O O . PHE A 1 272 ? -2.639 3.119 50.664 1.00 26.43 269 PHE A O 1
ATOM 2055 N N . ALA A 1 273 ? -3.381 2.921 52.783 1.00 25.89 270 ALA A N 1
ATOM 2056 C CA . ALA A 1 273 ? -2.723 4.124 53.265 1.00 20.16 270 ALA A CA 1
ATOM 2057 C C . ALA A 1 273 ? -2.052 3.815 54.591 1.00 23.02 270 ALA A C 1
ATOM 2058 O O . ALA A 1 273 ? -2.608 3.093 55.424 1.00 16.41 270 ALA A O 1
ATOM 2060 N N . ILE A 1 274 ? -0.843 4.348 54.774 1.00 16.88 271 ILE A N 1
ATOM 2061 C CA . ILE A 1 274 ? -0.059 4.098 55.974 1.00 15.73 271 ILE A CA 1
ATOM 2062 C C . ILE A 1 274 ? 0.627 5.379 56.411 1.00 16.36 271 ILE A C 1
ATOM 2063 O O . ILE A 1 274 ? 0.792 6.325 55.637 1.00 26.73 271 ILE A O 1
ATOM 2068 N N . GLY A 1 275 ? 1.053 5.378 57.670 1.00 15.71 272 GLY A N 1
ATOM 2069 C CA . GLY A 1 275 ? 1.822 6.482 58.195 1.00 16.53 272 GLY A CA 1
ATOM 2070 C C . GLY A 1 275 ? 0.961 7.677 58.563 1.00 17.91 272 GLY A C 1
ATOM 2071 O O . GLY A 1 275 ? -0.190 7.554 58.972 1.00 28.96 272 GLY A O 1
ATOM 2072 N N . ASP A 1 276 ? 1.554 8.857 58.398 1.00 19.46 273 ASP A N 1
ATOM 2073 C CA . ASP A 1 276 ? 0.995 10.118 58.862 1.00 24.64 273 ASP A CA 1
ATOM 2074 C C . ASP A 1 276 ? -0.053 10.698 57.929 1.00 22.58 273 ASP A C 1
ATOM 2075 O O . ASP A 1 276 ? -0.834 11.558 58.362 1.00 29.82 273 ASP A O 1
ATOM 2080 N N . VAL A 1 277 ? -0.085 10.253 56.671 1.00 27.92 274 VAL A N 1
ATOM 2081 C CA . VAL A 1 277 ? -1.155 10.625 55.761 1.00 23.58 274 VAL A CA 1
ATOM 2082 C C . VAL A 1 277 ? -2.513 10.119 56.232 1.00 34.32 274 VAL A C 1
ATOM 2083 O O . VAL A 1 277 ? -3.544 10.469 55.642 1.00 50.23 274 VAL A O 1
ATOM 2087 N N . ARG A 1 278 ? -2.533 9.322 57.293 1.00 34.58 275 ARG A N 1
ATOM 2088 C CA . ARG A 1 278 ? -3.713 8.650 57.805 1.00 21.57 275 ARG A CA 1
ATOM 2089 C C . ARG A 1 278 ? -4.452 9.517 58.817 1.00 22.54 275 ARG A C 1
ATOM 2090 O O . ARG A 1 278 ? -3.896 10.442 59.412 1.00 31.16 275 ARG A O 1
ATOM 2098 N N . GLN A 1 279 ? -5.727 9.191 59.010 1.00 23.08 276 GLN A N 1
ATOM 2099 C CA . GLN A 1 279 ? -6.476 9.646 60.176 1.00 24.52 276 GLN A CA 1
ATOM 2100 C C . GLN A 1 279 ? -5.989 8.883 61.400 1.00 30.03 276 GLN A C 1
ATOM 2101 O O . GLN A 1 279 ? -6.302 7.700 61.560 1.00 37.94 276 GLN A O 1
ATOM 2107 N N . LYS A 1 280 ? -5.222 9.544 62.262 1.00 37.80 277 LYS A N 1
ATOM 2108 C CA . LYS A 1 280 ? -4.716 8.896 63.464 1.00 31.98 277 LYS A CA 1
ATOM 2109 C C . LYS A 1 280 ? -4.285 9.970 64.448 1.00 37.59 277 LYS A C 1
ATOM 2110 O O . LYS A 1 280 ? -4.242 11.158 64.123 1.00 49.21 277 LYS A O 1
ATOM 2116 N N . ASP A 1 281 ? -3.947 9.531 65.658 1.00 36.84 278 ASP A N 1
ATOM 2117 C CA . ASP A 1 281 ? -3.619 10.433 66.757 1.00 35.02 278 ASP A CA 1
ATOM 2118 C C . ASP A 1 281 ? -2.120 10.582 66.986 1.00 34.93 278 ASP A C 1
ATOM 2119 O O . ASP A 1 281 ? -1.616 11.704 67.060 1.00 53.81 278 ASP A O 1
ATOM 2124 N N . LEU A 1 282 ? -1.390 9.480 67.103 1.00 30.77 279 LEU A N 1
ATOM 2125 C CA . LEU A 1 282 ? 0.036 9.524 67.394 1.00 24.06 279 LEU A CA 1
ATOM 2126 C C . LEU A 1 282 ? 0.803 9.267 66.104 1.00 30.95 279 LEU A C 1
ATOM 2127 O O . LEU A 1 282 ? 0.684 8.191 65.509 1.00 30.15 279 LEU A O 1
ATOM 2132 N N . ARG A 1 283 ? 1.573 10.259 65.667 1.00 39.32 280 ARG A N 1
ATOM 2133 C CA . ARG A 1 283 ? 2.301 10.205 64.399 1.00 28.62 280 ARG A CA 1
ATOM 2134 C C . ARG A 1 283 ? 3.799 10.136 64.700 1.00 25.93 280 ARG A C 1
ATOM 2135 O O . ARG A 1 283 ? 4.450 11.157 64.933 1.00 23.94 280 ARG A O 1
ATOM 2143 N N . GLN A 1 284 ? 4.334 8.916 64.699 1.00 27.13 281 GLN A N 1
ATOM 2144 C CA . GLN A 1 284 ? 5.726 8.670 65.046 1.00 21.85 281 GLN A CA 1
ATOM 2145 C C . GLN A 1 284 ? 6.310 7.653 64.079 1.00 18.43 281 GLN A C 1
ATOM 2146 O O . GLN A 1 284 ? 5.585 6.986 63.338 1.00 29.98 281 GLN A O 1
ATOM 2152 N N . ILE A 1 285 ? 7.640 7.518 64.111 1.00 18.45 282 ILE A N 1
ATOM 2153 C CA . ILE A 1 285 ? 8.293 6.511 63.278 1.00 20.56 282 ILE A CA 1
ATOM 2154 C C . ILE A 1 285 ? 7.837 5.112 63.691 1.00 15.51 282 ILE A C 1
ATOM 2155 O O . ILE A 1 285 ? 7.724 4.213 62.849 1.00 42.04 282 ILE A O 1
ATOM 2160 N N . THR A 1 286 ? 7.527 4.922 64.978 1.00 23.76 283 THR A N 1
ATOM 2161 C CA . THR A 1 286 ? 7.129 3.616 65.506 1.00 26.74 283 THR A CA 1
ATOM 2162 C C . THR A 1 286 ? 5.730 3.223 65.041 1.00 28.17 283 THR A C 1
ATOM 2163 O O . THR A 1 286 ? 5.431 2.028 64.824 1.00 17.81 283 THR A O 1
ATOM 2167 N N . THR A 1 287 ? 4.848 4.221 64.941 1.00 17.06 284 THR A N 1
ATOM 2168 C CA . THR A 1 287 ? 3.520 4.038 64.378 1.00 19.77 284 THR A CA 1
ATOM 2169 C C . THR A 1 287 ? 3.586 3.841 62.877 1.00 29.08 284 THR A C 1
ATOM 2170 O O . THR A 1 287 ? 2.939 2.939 62.358 1.00 29.93 284 THR A O 1
ATOM 2174 N N . ALA A 1 288 ? 4.396 4.630 62.169 1.00 28.80 285 ALA A N 1
ATOM 2175 C CA . ALA A 1 288 ? 4.567 4.425 60.730 1.00 30.14 285 ALA A CA 1
ATOM 2176 C C . ALA A 1 288 ? 5.170 3.060 60.428 1.00 32.98 285 ALA A C 1
ATOM 2177 O O . ALA A 1 288 ? 4.928 2.493 59.357 1.00 34.76 285 ALA A O 1
ATOM 2179 N N . VAL A 1 289 ? 5.934 2.511 61.368 1.00 28.82 286 VAL A N 1
ATOM 2180 C CA . VAL A 1 289 ? 6.574 1.219 61.158 1.00 26.11 286 VAL A CA 1
ATOM 2181 C C . VAL A 1 289 ? 5.580 0.080 61.373 1.00 27.64 286 VAL A C 1
ATOM 2182 O O . VAL A 1 289 ? 5.434 -0.788 60.502 1.00 33.00 286 VAL A O 1
ATOM 2186 N N . GLY A 1 290 ? 4.883 0.053 62.524 1.00 36.61 287 GLY A N 1
ATOM 2187 C CA . GLY A 1 290 ? 3.685 -0.776 62.599 1.00 12.59 287 GLY A CA 1
ATOM 2188 C C . GLY A 1 290 ? 2.774 -0.737 61.373 1.00 32.48 287 GLY A C 1
ATOM 2189 O O . GLY A 1 290 ? 2.479 -1.782 60.768 1.00 12.05 287 GLY A O 1
ATOM 2190 N N . ASP A 1 291 ? 2.332 0.471 60.991 1.00 23.83 288 ASP A N 1
ATOM 2191 C CA . ASP A 1 291 ? 1.428 0.631 59.849 1.00 19.11 288 ASP A CA 1
ATOM 2192 C C . ASP A 1 291 ? 2.018 0.021 58.582 1.00 17.22 288 ASP A C 1
ATOM 2193 O O . ASP A 1 291 ? 1.381 -0.808 57.914 1.00 19.82 288 ASP A O 1
ATOM 2198 N N . GLY A 1 292 ? 3.241 0.431 58.234 1.00 18.01 289 GLY A N 1
ATOM 2199 C CA . GLY A 1 292 ? 3.869 -0.063 57.021 1.00 16.49 289 GLY A CA 1
ATOM 2200 C C . GLY A 1 292 ? 3.994 -1.572 56.998 1.00 13.69 289 GLY A C 1
ATOM 2201 O O . GLY A 1 292 ? 3.762 -2.205 55.966 1.00 17.75 289 GLY A O 1
ATOM 2202 N N . ALA A 1 293 ? 4.361 -2.171 58.134 1.00 14.48 290 ALA A N 1
ATOM 2203 C CA . ALA A 1 293 ? 4.397 -3.628 58.203 1.00 15.65 290 ALA A CA 1
ATOM 2204 C C . ALA A 1 293 ? 3.032 -4.224 57.888 1.00 20.87 290 ALA A C 1
ATOM 2205 O O . ALA A 1 293 ? 2.929 -5.188 57.115 1.00 21.34 290 ALA A O 1
ATOM 2207 N N . ILE A 1 294 ? 1.969 -3.647 58.458 1.00 23.92 291 ILE A N 1
ATOM 2208 C CA . ILE A 1 294 ? 0.631 -4.192 58.238 1.00 13.54 291 ILE A CA 1
ATOM 2209 C C . ILE A 1 294 ? 0.254 -4.131 56.759 1.00 25.90 291 ILE A C 1
ATOM 2210 O O . ILE A 1 294 ? -0.259 -5.107 56.198 1.00 18.97 291 ILE A O 1
ATOM 2215 N N . ALA A 1 295 ? 0.509 -3.000 56.096 1.00 20.62 292 ALA A N 1
ATOM 2216 C CA . ALA A 1 295 ? 0.130 -2.911 54.685 1.00 15.21 292 ALA A CA 1
ATOM 2217 C C . ALA A 1 295 ? 0.997 -3.814 53.815 1.00 23.10 292 ALA A C 1
ATOM 2218 O O . ALA A 1 295 ? 0.484 -4.520 52.934 1.00 26.65 292 ALA A O 1
ATOM 2220 N N . GLY A 1 296 ? 2.311 -3.802 54.047 1.00 20.49 293 GLY A N 1
ATOM 2221 C CA . GLY A 1 296 ? 3.204 -4.636 53.261 1.00 25.38 293 GLY A CA 1
ATOM 2222 C C . GLY A 1 296 ? 2.862 -6.110 53.351 1.00 33.11 293 GLY A C 1
ATOM 2223 O O . GLY A 1 296 ? 2.946 -6.837 52.359 1.00 44.27 293 GLY A O 1
ATOM 2224 N N . GLN A 1 297 ? 2.462 -6.574 54.537 1.00 19.18 294 GLN A N 1
ATOM 2225 C CA . GLN A 1 297 ? 2.073 -7.974 54.646 1.00 17.97 294 GLN A CA 1
ATOM 2226 C C . GLN A 1 297 ? 0.656 -8.216 54.136 1.00 29.92 294 GLN A C 1
ATOM 2227 O O . GLN A 1 297 ? 0.344 -9.326 53.689 1.00 38.34 294 GLN A O 1
ATOM 2233 N N . GLY A 1 298 ? -0.208 -7.199 54.179 1.00 21.10 295 GLY A N 1
ATOM 2234 C CA . GLY A 1 298 ? -1.563 -7.370 53.683 1.00 28.44 295 GLY A CA 1
ATOM 2235 C C . GLY A 1 298 ? -1.648 -7.424 52.171 1.00 39.30 295 GLY A C 1
ATOM 2236 O O . GLY A 1 298 ? -2.596 -7.995 51.617 1.00 37.17 295 GLY A O 1
ATOM 2237 N N . VAL A 1 299 ? -0.670 -6.828 51.483 1.00 32.39 296 VAL A N 1
ATOM 2238 C CA . VAL A 1 299 ? -0.633 -6.907 50.024 1.00 24.29 296 VAL A CA 1
ATOM 2239 C C . VAL A 1 299 ? -0.663 -8.360 49.565 1.00 32.34 296 VAL A C 1
ATOM 2240 O O . VAL A 1 299 ? -1.419 -8.726 48.655 1.00 30.88 296 VAL A O 1
ATOM 2244 N N . TYR A 1 300 ? 0.150 -9.214 50.198 1.00 25.00 297 TYR A N 1
ATOM 2245 C CA . TYR A 1 300 ? 0.181 -10.617 49.798 1.00 27.43 297 TYR A CA 1
ATOM 2246 C C . TYR A 1 300 ? -1.183 -11.273 49.956 1.00 32.17 297 TYR A C 1
ATOM 2247 O O . TYR A 1 300 ? -1.610 -12.042 49.090 1.00 44.00 297 TYR A O 1
ATOM 2256 N N . HIS A 1 301 ? -1.875 -10.999 51.064 1.00 34.29 298 HIS A N 1
ATOM 2257 C CA . HIS A 1 301 ? -3.185 -11.606 51.286 1.00 44.35 298 HIS A CA 1
ATOM 2258 C C . HIS A 1 301 ? -4.181 -11.155 50.224 1.00 36.41 298 HIS A C 1
ATOM 2259 O O . HIS A 1 301 ? -4.895 -11.978 49.630 1.00 35.08 298 HIS A O 1
ATOM 2266 N N . TYR A 1 302 ? -4.231 -9.844 49.963 1.00 38.63 299 TYR A N 1
ATOM 2267 C CA . TYR A 1 302 ? -5.128 -9.332 48.931 1.00 33.69 299 TYR A CA 1
ATOM 2268 C C . TYR A 1 302 ? -4.834 -9.967 47.575 1.00 33.27 299 TYR A C 1
ATOM 2269 O O . TYR A 1 302 ? -5.759 -10.326 46.838 1.00 35.12 299 TYR A O 1
ATOM 2278 N N . LEU A 1 303 ? -3.551 -10.126 47.234 1.00 32.55 300 LEU A N 1
ATOM 2279 C CA . LEU A 1 303 ? -3.206 -10.728 45.949 1.00 39.65 300 LEU A CA 1
ATOM 2280 C C . LEU A 1 303 ? -3.569 -12.207 45.908 1.00 46.59 300 LEU A C 1
ATOM 2281 O O . LEU A 1 303 ? -4.042 -12.707 44.882 1.00 53.1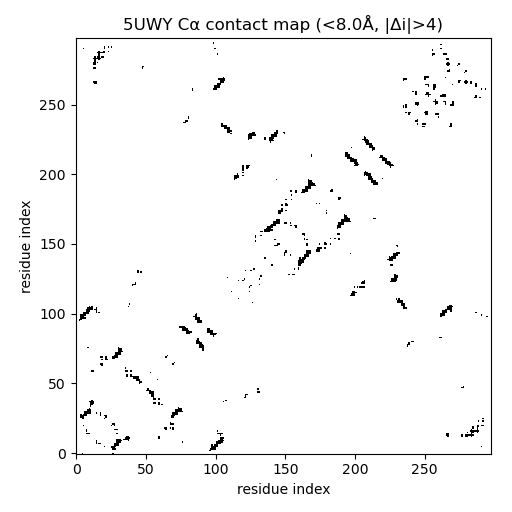5 300 LEU A O 1
ATOM 2286 N N . GLU A 1 304 ? -3.350 -12.925 47.012 1.00 50.11 301 GLU A N 1
ATOM 2287 C CA . GLU A 1 304 ? -3.624 -14.357 47.030 1.00 53.14 301 GLU A CA 1
ATOM 2288 C C . GLU A 1 304 ? -5.113 -14.634 46.886 1.00 52.36 301 GLU A C 1
ATOM 2289 O O . GLU A 1 304 ? -5.511 -15.533 46.136 1.00 62.71 301 GLU A O 1
ATOM 2295 N N . SER A 1 305 ? -5.955 -13.863 47.576 1.00 60.73 302 SER A N 1
ATOM 2296 C CA . SER A 1 305 ? -7.394 -14.086 47.469 1.00 76.95 302 SER A CA 1
ATOM 2297 C C . SER A 1 305 ? -7.946 -13.575 46.140 1.00 83.52 302 SER A C 1
ATOM 2298 O O . SER A 1 305 ? -9.016 -12.958 46.103 1.00 83.83 302 SER A O 1
ATOM 2301 N N . PHE A 1 306 ? -7.235 -13.838 45.045 1.00 82.00 303 PHE A N 1
ATOM 2302 C CA . PHE A 1 306 ? -7.640 -13.376 43.719 1.00 82.18 303 PHE A CA 1
ATOM 2303 C C . PHE A 1 306 ? -7.680 -14.532 42.725 1.00 85.89 303 PHE A C 1
ATOM 2304 O O . PHE A 1 306 ? -6.665 -14.883 42.121 1.00 84.08 303 PHE A O 1
#

Foldseek 3Di:
DQLFLEEEEAQALQSLLLVLQLVVVTGYEYAYADDRHPVLQAQWFCPDPPDNIDGRVVVSCVVVNVVSVHHYHYFDWQDWADDDQKIKTDGPPDIHIHRFYEYEQAWDADDDPAAALSQCENQQEYADCVTCLQVAAAWEEEFEAQEPVRLVSQVVSVVGYQAYEYEYLADHGPYDVVSVVVSVPDPRYHYDHNKDWHHFDDDSRFTFKTWIAHNVPGDIDIDGGRHYHYHDDTQPQSCPVVPQADPRQAGEDDPADTPRPRYHYAANSHPDDDGDSVRSVVRSNRPSNVSVVSVVVD

Sequence (298 aa):
SNAYDTLIIGSGPAGTAALYAARSNLSVAIIEQGAPGGQNNTFDIENYPGYDHISGPELAKYEPLEKFNVENIYGIVQKIENFGDYKCCVLTEDASYEAKTVIIATGAKYRVLGVPGEEYYTSRGVSYCAVCDGAFFRDQDLLVVGGGDSAVEEAIYLTQFAKKVTVVHRRDQLRAQKILQDRAFANDKVDFIWDSVVKEIQGNDIKVSNVLIENVKTGQVTDHAFGGVFIYVGNPVTGVKDLEITDSEGWIITDDHRTSIPGIFAIGDVRQKDLRQITTAVGDGAIAGQGVYHYLESF

Secondary structure (DSSP, 8-state):
-----EEEE--SS---HHHHHHHTS--EEEEESSSTT-----S-B--STT-SSB-HHHH---HHHHTTTPEEEE----EEEE-SS-EEEE-SS-EEEESEEEE---B-------TTTTTTBTTTEES-HHHHGGGSTTSEEEEE-SSHHHHHHHHHHTTT-SEEEEE-SSSS--S-HHHHHHHHH-TTEEEE-SEEEEEEEESSSSEEEEEEEETTT--EEEEE-SEEEE----B----GGGT-B-TTSPBP------SSTTEEE-GGGBS-S---HHHHHHHHHHHHHHHHHHHHT-

B-factor: mean 54.7, std 19.6, range [12.05, 116.95]